Protein AF-A0A377BMS3-F1 (afdb_monomer_lite)

Radius of gyration: 28.58 Å; chains: 1; bounding box: 69×59×86 Å

InterPro domains:
  IPR006665 OmpA-like domain [PF00691] (1-98)
  IPR006665 OmpA-like domain [PS51123] (1-109)
  IPR006665 OmpA-like domain [cd07185] (2-105)
  IPR008207 Signal transduction histidine kinase, phosphotransfer (Hpt) domain [PF01627] (160-252)
  IPR008207 Signal transduction histidine kinase, phosphotransfer (Hpt) domain [PS50894] (153-257)
  IPR008207 Signal transduction histidine kinase, phosphotransfer (Hpt) domain [SM00073] (157-254)
  IPR008207 Signal transduction histidine kinase, phosphotransfer (Hpt) domain [cd00088] (157-255)
  IPR035891 CheY-binding domain of CheA [G3DSA:3.30.70.400] (298-357)
  IPR035891 CheY-binding domain of CheA [SSF55052] (312-353)
  IPR036641 HPT domain superfamily [G3DSA:1.20.120.160] (153-297)
  IPR036641 HPT domain superfamily [SSF47226] (157-278)
  IPR036737 OmpA-like domain superfamily [G3DSA:3.30.1330.60] (1-137)
  IPR036737 OmpA-like domain superfamily [SSF103088] (1-105)
  IPR050330 Bacterial Outer Membrane Structural/Functional [PTHR30329] (1-112)

Secondary structure (DSSP, 8-state):
-B-TTS-PBPHHHHHHHHHHHHHHHTS---EEEEEEE-SS---S--TT--HHHHHHHHHHHHHHHHHHTT--TTTEEEEEEEESS---TTS-TT-GGGS-EEEEEPPHHHHHHHHHHHHHS-----------------------PPPP--------HHHHHHHHHHHHHHHHHHHHHHHHH--TTS--HHHHHHHHHHHHHHHHHHHHHT-HHHHHHHHHHHHHHHHHHTTSS---HHHHHHHHHHHHHHHHHHHHHHTT-PPPHHHHHHHHHHHHHHHHHHTT-S--S----S---------S-----PPEEEEEESPPTTHHHHHHHHHHHHS--EEEEE-SSEEEEEEPPPP---

pLDDT: mean 77.05, std 22.0, range [28.42, 98.56]

Structure (mmCIF, N/CA/C/O backbone):
data_AF-A0A377BMS3-F1
#
_entry.id   AF-A0A377BMS3-F1
#
loop_
_atom_site.group_PDB
_atom_site.id
_atom_site.type_symbol
_atom_site.label_atom_id
_atom_site.label_alt_id
_atom_site.label_comp_id
_atom_site.label_asym_id
_atom_site.label_entity_id
_atom_site.label_seq_id
_atom_site.pdbx_PDB_ins_code
_atom_site.Cartn_x
_atom_site.Cartn_y
_atom_site.Cartn_z
_atom_site.occupancy
_atom_site.B_iso_or_equiv
_atom_site.auth_seq_id
_atom_site.auth_comp_id
_atom_site.auth_asym_id
_atom_site.auth_atom_id
_atom_site.pdbx_PDB_model_num
ATOM 1 N N . MET A 1 1 ? 0.287 -22.492 -11.363 1.00 79.56 1 MET A N 1
ATOM 2 C CA . MET A 1 1 ? 1.299 -21.832 -12.224 1.00 79.56 1 MET A CA 1
ATOM 3 C C . MET A 1 1 ? 2.488 -22.751 -12.425 1.00 79.56 1 MET A C 1
ATOM 5 O O . MET A 1 1 ? 3.049 -22.797 -13.511 1.00 79.56 1 MET A O 1
ATOM 9 N N . PHE A 1 2 ? 2.832 -23.508 -11.388 1.00 84.38 2 PHE A N 1
ATOM 10 C CA . PHE A 1 2 ? 3.812 -24.578 -11.424 1.00 84.38 2 PHE A CA 1
ATOM 11 C C . PHE A 1 2 ? 3.155 -25.866 -10.956 1.00 84.38 2 PHE A C 1
ATOM 13 O O . PHE A 1 2 ? 2.140 -25.802 -10.249 1.00 84.38 2 PHE A O 1
ATOM 20 N N . ARG A 1 3 ? 3.761 -27.001 -11.292 1.00 79.94 3 ARG A N 1
ATOM 21 C CA . ARG A 1 3 ? 3.384 -28.279 -10.688 1.00 79.94 3 ARG A CA 1
ATOM 22 C C . ARG A 1 3 ? 3.582 -28.223 -9.169 1.00 79.94 3 ARG A C 1
ATOM 24 O O . ARG A 1 3 ? 4.474 -27.533 -8.662 1.00 79.94 3 ARG A O 1
ATOM 31 N N . THR A 1 4 ? 2.742 -28.947 -8.434 1.00 75.62 4 THR A N 1
ATOM 32 C CA . THR A 1 4 ? 2.803 -29.021 -6.967 1.00 75.62 4 THR A CA 1
ATOM 33 C C . THR A 1 4 ? 4.197 -29.446 -6.508 1.00 75.62 4 THR A C 1
ATOM 35 O O . THR A 1 4 ? 4.731 -30.430 -7.010 1.00 75.62 4 THR A O 1
ATOM 38 N N . GLY A 1 5 ? 4.799 -28.686 -5.584 1.00 73.50 5 GLY A N 1
ATOM 39 C CA . GLY A 1 5 ? 6.153 -28.956 -5.085 1.00 73.50 5 GLY A CA 1
ATOM 40 C C . GLY A 1 5 ? 7.258 -28.894 -6.148 1.00 73.50 5 GLY A C 1
ATOM 41 O O . GLY A 1 5 ? 8.295 -29.509 -5.970 1.00 73.50 5 GLY A O 1
ATOM 42 N N . SER A 1 6 ? 7.054 -28.204 -7.273 1.00 80.62 6 SER A N 1
ATOM 43 C CA . SER A 1 6 ? 8.066 -28.100 -8.330 1.00 80.62 6 SER A CA 1
ATOM 44 C C . SER A 1 6 ? 8.183 -26.674 -8.875 1.00 80.62 6 SER A C 1
ATOM 46 O O . SER A 1 6 ? 7.282 -25.839 -8.703 1.00 80.62 6 SER A O 1
ATOM 48 N N . ALA A 1 7 ? 9.319 -26.396 -9.516 1.00 86.31 7 ALA A N 1
ATOM 49 C CA . ALA A 1 7 ? 9.568 -25.211 -10.335 1.00 86.31 7 ALA A CA 1
ATOM 50 C C . ALA A 1 7 ? 9.237 -25.436 -11.825 1.00 86.31 7 ALA A C 1
ATOM 52 O O . ALA A 1 7 ? 9.448 -24.546 -12.652 1.00 86.31 7 ALA A O 1
ATOM 53 N N . ASP A 1 8 ? 8.683 -26.600 -12.173 1.00 87.00 8 ASP A N 1
ATOM 54 C CA . ASP A 1 8 ? 8.177 -26.894 -13.511 1.00 87.00 8 ASP A CA 1
ATOM 55 C C . ASP A 1 8 ? 6.960 -26.024 -13.825 1.00 87.00 8 ASP A C 1
ATOM 57 O O . ASP A 1 8 ? 5.908 -26.140 -13.190 1.00 87.00 8 ASP A O 1
ATOM 61 N N . VAL A 1 9 ? 7.109 -25.162 -14.830 1.00 88.69 9 VAL A N 1
ATOM 62 C CA . VAL A 1 9 ? 6.062 -24.245 -15.289 1.00 88.69 9 VAL A CA 1
ATOM 63 C C . VAL A 1 9 ? 4.952 -25.037 -15.985 1.00 88.69 9 VAL A C 1
ATOM 65 O O . VAL A 1 9 ? 5.213 -25.821 -16.905 1.00 88.69 9 VAL A O 1
ATOM 68 N N . GLU A 1 10 ? 3.707 -24.813 -15.563 1.00 87.38 10 GLU A N 1
ATOM 69 C CA . GLU A 1 10 ? 2.530 -25.412 -16.199 1.00 87.38 10 GLU A CA 1
ATOM 70 C C . GLU A 1 10 ? 2.322 -24.854 -17.618 1.00 87.38 10 GLU A C 1
ATOM 72 O O . GLU A 1 10 ? 2.649 -23.688 -17.858 1.00 87.38 10 GLU A O 1
ATOM 77 N N . PRO A 1 11 ? 1.745 -25.628 -18.562 1.00 88.81 11 PRO A N 1
ATOM 78 C CA . PRO A 1 11 ? 1.585 -25.203 -19.955 1.00 88.81 11 PRO A CA 1
ATOM 79 C C . PRO A 1 11 ? 0.939 -23.822 -20.112 1.00 88.81 11 PRO A C 1
ATOM 81 O O . PRO A 1 11 ? 1.499 -22.958 -20.773 1.00 88.81 11 PRO A O 1
ATOM 84 N N . TYR A 1 12 ? -0.161 -23.568 -19.401 1.00 89.12 12 TYR A N 1
ATOM 85 C CA . TYR A 1 12 ? -0.859 -22.285 -19.476 1.00 89.12 12 TYR A CA 1
ATOM 86 C C . TYR A 1 12 ? 0.003 -21.102 -18.997 1.00 89.12 12 TYR A C 1
ATOM 88 O O . TYR A 1 12 ? -0.064 -20.011 -19.551 1.00 89.12 12 TYR A O 1
ATOM 96 N N . MET A 1 13 ? 0.839 -21.305 -17.972 1.00 89.00 13 MET A N 1
ATOM 97 C CA . MET A 1 13 ? 1.715 -20.259 -17.439 1.00 89.00 13 MET A CA 1
ATOM 98 C C . MET A 1 13 ? 2.888 -19.997 -18.384 1.00 89.00 13 MET A C 1
ATOM 100 O O . MET A 1 13 ? 3.306 -18.853 -18.557 1.00 89.00 13 MET A O 1
ATOM 104 N N . ARG A 1 14 ? 3.398 -21.048 -19.033 1.00 91.12 14 ARG A N 1
ATOM 105 C CA . ARG A 1 14 ? 4.396 -20.923 -20.097 1.00 91.12 14 ARG A CA 1
ATOM 106 C C . ARG A 1 14 ? 3.862 -20.060 -21.236 1.00 91.12 14 ARG A C 1
ATOM 108 O O . ARG A 1 14 ? 4.580 -19.173 -21.691 1.00 91.12 14 ARG A O 1
ATOM 115 N N . ASP A 1 15 ? 2.626 -20.299 -21.662 1.00 86.50 15 ASP A N 1
ATOM 116 C CA . ASP A 1 15 ? 2.005 -19.540 -22.749 1.00 86.50 15 ASP A CA 1
ATOM 117 C C . ASP A 1 15 ? 1.871 -18.057 -22.380 1.00 86.50 15 ASP A C 1
ATOM 119 O O . ASP A 1 15 ? 2.266 -17.195 -23.165 1.00 86.50 15 ASP A O 1
ATOM 123 N N . ILE A 1 16 ? 1.435 -17.757 -21.149 1.00 88.56 16 ILE A N 1
ATOM 124 C CA . ILE A 1 16 ? 1.367 -16.385 -20.621 1.00 88.56 16 ILE A CA 1
ATOM 125 C C . ILE A 1 16 ? 2.749 -15.723 -20.638 1.00 88.56 16 ILE A C 1
ATOM 127 O O . ILE A 1 16 ? 2.916 -14.662 -21.237 1.00 88.56 16 ILE A O 1
ATOM 131 N N . LEU A 1 17 ? 3.758 -16.347 -20.019 1.00 90.88 17 LEU A N 1
ATOM 132 C CA . LEU A 1 17 ? 5.104 -15.772 -19.913 1.00 90.88 17 LEU A CA 1
ATOM 133 C C . LEU A 1 17 ? 5.738 -15.529 -21.288 1.00 90.88 17 LEU A C 1
ATOM 135 O O . LEU A 1 17 ? 6.410 -14.521 -21.497 1.00 90.88 17 LEU A O 1
ATOM 139 N N . ARG A 1 18 ? 5.506 -16.423 -22.250 1.00 94.25 18 ARG A N 1
ATOM 140 C CA . ARG A 1 18 ? 6.022 -16.242 -23.608 1.00 94.25 18 ARG A CA 1
ATOM 141 C C . ARG A 1 18 ? 5.273 -15.163 -24.381 1.00 94.25 18 ARG A C 1
ATOM 143 O O . ARG A 1 18 ? 5.902 -14.451 -25.153 1.00 94.25 18 ARG A O 1
ATOM 150 N N . ALA A 1 19 ? 3.969 -15.017 -24.159 1.00 87.38 19 ALA A N 1
ATOM 151 C CA . ALA A 1 19 ? 3.163 -13.987 -24.808 1.00 87.38 19 ALA A CA 1
ATOM 152 C C . ALA A 1 19 ? 3.495 -12.572 -24.307 1.00 87.38 19 ALA A C 1
ATOM 154 O O . ALA A 1 19 ? 3.492 -11.630 -25.099 1.00 87.38 19 ALA A O 1
ATOM 155 N N . ILE A 1 20 ? 3.826 -12.410 -23.020 1.00 89.62 20 ILE A N 1
ATOM 156 C CA . ILE A 1 20 ? 4.160 -11.091 -22.453 1.00 89.62 20 ILE A CA 1
ATOM 157 C C . ILE A 1 20 ? 5.590 -10.636 -22.775 1.00 89.62 20 ILE A C 1
ATOM 159 O O . ILE A 1 20 ? 5.866 -9.439 -22.777 1.00 89.62 20 ILE A O 1
ATOM 163 N N . ALA A 1 21 ? 6.513 -11.560 -23.055 1.00 91.00 21 ALA A N 1
ATOM 164 C CA . ALA A 1 21 ? 7.924 -11.242 -23.273 1.00 91.00 21 ALA A CA 1
ATOM 165 C C . ALA A 1 21 ? 8.179 -10.209 -24.398 1.00 91.00 21 ALA A C 1
ATOM 167 O O . ALA A 1 21 ? 8.894 -9.237 -24.139 1.00 91.00 21 ALA A O 1
ATOM 168 N N . PRO A 1 22 ? 7.570 -10.318 -25.597 1.00 89.75 22 PRO A N 1
ATOM 169 C CA . PRO A 1 22 ? 7.725 -9.305 -26.643 1.00 89.75 22 PRO A CA 1
ATOM 170 C C . PRO A 1 22 ? 7.143 -7.942 -26.257 1.00 89.75 22 PRO A C 1
ATOM 172 O O . PRO A 1 22 ? 7.705 -6.912 -26.621 1.00 89.75 22 PRO A O 1
ATOM 175 N N . VAL A 1 23 ? 6.043 -7.925 -25.494 1.00 90.88 23 VAL A N 1
ATOM 176 C CA . VAL A 1 23 ? 5.414 -6.684 -25.009 1.00 90.88 23 VAL A CA 1
ATOM 177 C C . VAL A 1 23 ? 6.361 -5.958 -24.059 1.00 90.88 23 VAL A C 1
ATOM 179 O O . VAL A 1 23 ? 6.576 -4.754 -24.189 1.00 90.88 23 VAL A O 1
ATOM 182 N N . LEU A 1 24 ? 7.006 -6.702 -23.158 1.00 87.75 24 LEU A N 1
ATOM 183 C CA . LEU A 1 24 ? 7.990 -6.147 -22.235 1.00 87.75 24 LEU A CA 1
ATOM 184 C C . LEU A 1 24 ? 9.196 -5.550 -22.965 1.00 87.75 24 LEU A C 1
ATOM 186 O O . LEU A 1 24 ? 9.723 -4.548 -22.491 1.00 87.75 24 LEU A O 1
ATOM 190 N N . ASN A 1 25 ? 9.622 -6.088 -24.110 1.00 90.94 25 ASN A N 1
ATOM 191 C CA . ASN A 1 25 ? 10.687 -5.473 -24.917 1.00 90.94 25 ASN A CA 1
ATOM 192 C C . ASN A 1 25 ? 10.273 -4.139 -25.561 1.00 90.94 25 ASN A C 1
ATOM 194 O O . ASN A 1 25 ? 11.142 -3.345 -25.912 1.00 90.94 25 ASN A O 1
ATOM 198 N N . GLY A 1 26 ? 8.970 -3.864 -25.695 1.00 87.06 26 GLY A N 1
ATOM 199 C CA . GLY A 1 26 ? 8.464 -2.606 -26.252 1.00 87.06 26 GLY A CA 1
ATOM 200 C C . GLY A 1 26 ? 8.773 -1.373 -25.396 1.00 87.06 26 GLY A C 1
ATOM 201 O O . GLY A 1 26 ? 8.740 -0.252 -25.897 1.00 87.06 26 GLY A O 1
ATOM 202 N N . ILE A 1 27 ? 9.114 -1.574 -24.122 1.00 88.75 27 ILE A N 1
ATOM 203 C CA . ILE A 1 27 ? 9.492 -0.511 -23.187 1.00 88.75 27 ILE A CA 1
ATOM 204 C C . ILE A 1 27 ? 10.977 -0.620 -22.804 1.00 88.75 27 ILE A C 1
ATOM 206 O O . ILE A 1 27 ? 11.507 -1.727 -22.706 1.00 88.75 27 ILE A O 1
ATOM 210 N N . PRO A 1 28 ? 11.687 0.489 -22.537 1.00 87.75 28 PRO A N 1
ATOM 211 C CA . PRO A 1 28 ? 13.122 0.454 -22.227 1.00 87.75 28 PRO A CA 1
ATOM 212 C C . PRO A 1 28 ? 13.434 0.007 -20.786 1.00 87.75 28 PRO A C 1
ATOM 214 O O . PRO A 1 28 ? 14.586 -0.265 -20.453 1.00 87.75 28 PRO A O 1
ATOM 217 N N . ASN A 1 29 ? 12.425 -0.050 -19.917 1.00 92.75 29 ASN A N 1
ATOM 218 C CA . ASN A 1 29 ? 12.565 -0.294 -18.482 1.00 92.75 29 ASN A CA 1
ATOM 219 C C . ASN A 1 29 ? 13.039 -1.718 -18.164 1.00 92.75 29 ASN A C 1
ATOM 221 O O . ASN A 1 29 ? 12.550 -2.683 -18.749 1.00 92.75 29 ASN A O 1
ATOM 225 N N . ARG A 1 30 ? 13.946 -1.879 -17.198 1.00 93.94 30 ARG A N 1
ATOM 226 C CA . ARG A 1 30 ? 14.312 -3.208 -16.684 1.00 93.94 30 ARG A CA 1
ATOM 227 C C . ARG A 1 30 ? 13.226 -3.771 -15.764 1.00 93.94 30 ARG A C 1
ATOM 229 O O . ARG A 1 30 ? 12.344 -3.045 -15.316 1.00 93.94 30 ARG A O 1
ATOM 236 N N . ILE A 1 31 ? 13.287 -5.069 -15.486 1.00 93.56 31 ILE A N 1
ATOM 237 C CA . ILE A 1 31 ? 12.300 -5.797 -14.688 1.00 93.56 31 ILE A CA 1
ATOM 238 C C . ILE A 1 31 ? 12.948 -6.525 -13.505 1.00 93.56 31 ILE A C 1
ATOM 240 O O . ILE A 1 31 ? 14.053 -7.056 -13.618 1.00 93.56 31 ILE A O 1
ATOM 244 N N . SER A 1 32 ? 12.243 -6.580 -12.378 1.00 93.75 32 SER A N 1
ATOM 245 C CA . SER A 1 32 ? 12.559 -7.423 -11.219 1.00 93.75 32 SER A CA 1
ATOM 246 C C . SER A 1 32 ? 11.542 -8.555 -11.151 1.00 93.75 32 SER A C 1
ATOM 248 O O . SER A 1 32 ? 10.341 -8.304 -11.220 1.00 93.75 32 SER A O 1
ATOM 250 N N . LEU A 1 33 ? 12.006 -9.795 -11.007 1.00 93.75 33 LEU A N 1
ATOM 251 C CA . LEU A 1 33 ? 11.134 -10.969 -11.007 1.00 93.75 33 LEU A CA 1
ATOM 252 C C . LEU A 1 33 ? 11.214 -11.684 -9.658 1.00 93.75 33 LEU A C 1
ATOM 254 O O . LEU A 1 33 ? 12.276 -12.167 -9.278 1.00 93.75 33 LEU A O 1
ATOM 258 N N . SER A 1 34 ? 10.094 -11.772 -8.948 1.00 90.56 34 SER A N 1
ATOM 259 C CA . SER A 1 34 ? 10.022 -12.381 -7.619 1.00 90.56 34 SER A CA 1
ATOM 260 C C . SER A 1 34 ? 9.115 -13.605 -7.617 1.00 90.56 34 SER A C 1
ATOM 262 O O . SER A 1 34 ? 8.010 -13.570 -8.157 1.00 90.56 34 SER A O 1
ATOM 264 N N . GLY A 1 35 ? 9.568 -14.693 -7.001 1.00 88.88 35 GLY A N 1
ATOM 265 C CA . GLY A 1 35 ? 8.767 -15.893 -6.784 1.00 88.88 35 GLY A CA 1
ATOM 266 C C . GLY A 1 35 ? 8.291 -15.980 -5.345 1.00 88.88 35 GLY A C 1
ATOM 267 O O . GLY A 1 35 ? 9.073 -15.753 -4.427 1.00 88.88 35 GLY A O 1
ATOM 268 N N . HIS A 1 36 ? 7.019 -16.324 -5.160 1.00 83.50 36 HIS A N 1
ATOM 269 C CA . HIS A 1 36 ? 6.405 -16.535 -3.854 1.00 83.50 36 HIS A CA 1
ATOM 270 C C . HIS A 1 36 ? 5.885 -17.972 -3.739 1.00 83.50 36 HIS A C 1
ATOM 272 O O . HIS A 1 36 ? 5.318 -18.533 -4.685 1.00 83.50 36 HIS A O 1
ATOM 278 N N . THR A 1 37 ? 6.086 -18.568 -2.571 1.00 75.19 37 THR A N 1
ATOM 279 C CA . THR A 1 37 ? 5.626 -19.918 -2.213 1.00 75.19 37 THR A CA 1
ATOM 280 C C . THR A 1 37 ? 4.749 -19.876 -0.965 1.00 75.19 37 THR A C 1
ATOM 282 O O . THR A 1 37 ? 4.890 -18.985 -0.130 1.00 75.19 37 THR A O 1
ATOM 285 N N . ASP A 1 38 ? 3.878 -20.873 -0.837 1.00 65.50 38 ASP A N 1
ATOM 286 C CA . ASP A 1 38 ? 3.008 -21.117 0.312 1.00 65.50 38 ASP A CA 1
ATOM 287 C C . ASP A 1 38 ? 3.774 -21.542 1.582 1.00 65.50 38 ASP A C 1
ATOM 289 O O . ASP A 1 38 ? 4.982 -21.786 1.563 1.00 65.50 38 ASP A O 1
ATOM 293 N N . ASP A 1 39 ? 3.051 -21.577 2.707 1.00 56.03 39 ASP A N 1
ATOM 294 C CA . ASP A 1 39 ? 3.581 -21.797 4.064 1.00 56.03 39 ASP A CA 1
ATOM 295 C C . ASP A 1 39 ? 3.645 -23.289 4.460 1.00 56.03 39 ASP A C 1
ATOM 297 O O . ASP A 1 39 ? 4.142 -23.645 5.528 1.00 56.03 39 ASP A O 1
ATOM 301 N N . PHE A 1 40 ? 3.149 -24.197 3.609 1.00 56.06 40 PHE A N 1
ATOM 302 C CA . PHE A 1 40 ? 3.225 -25.631 3.886 1.00 56.06 40 PHE A CA 1
ATOM 303 C C . PHE A 1 40 ? 4.654 -26.140 3.716 1.00 56.06 40 PHE A C 1
ATOM 305 O O . PHE A 1 40 ? 5.262 -25.875 2.676 1.00 56.06 40 PHE A O 1
ATOM 312 N N . PRO A 1 41 ? 5.192 -26.910 4.681 1.00 56.16 41 PRO A N 1
ATOM 313 C CA . PRO A 1 41 ? 6.507 -27.510 4.545 1.00 56.16 41 PRO A CA 1
ATOM 314 C C . PRO A 1 41 ? 6.585 -28.303 3.245 1.00 56.16 41 PRO A C 1
ATOM 316 O O . PRO A 1 41 ? 5.727 -29.145 2.971 1.00 56.16 41 PRO A O 1
ATOM 319 N N . TYR A 1 42 ? 7.622 -28.032 2.457 1.00 55.91 42 TYR A N 1
ATOM 320 C CA . TYR A 1 42 ? 7.948 -28.809 1.272 1.00 55.91 42 TYR A CA 1
ATOM 321 C C . TYR A 1 42 ? 7.964 -30.305 1.631 1.00 55.91 42 TYR A C 1
ATOM 323 O O . TYR A 1 42 ? 8.783 -30.761 2.428 1.00 55.91 42 TYR A O 1
ATOM 331 N N . ALA A 1 43 ? 6.990 -31.055 1.109 1.00 54.62 43 ALA A N 1
ATOM 332 C CA . ALA A 1 43 ? 6.671 -32.399 1.594 1.00 54.62 43 ALA A CA 1
ATOM 333 C C . ALA A 1 43 ? 7.586 -33.501 1.028 1.00 54.62 43 ALA A C 1
ATOM 335 O O . ALA A 1 43 ? 7.525 -34.644 1.483 1.00 54.62 43 ALA A O 1
ATOM 336 N N . SER A 1 44 ? 8.438 -33.197 0.043 1.00 55.50 44 SER A N 1
ATOM 337 C CA . SER A 1 44 ? 9.403 -34.166 -0.485 1.00 55.50 44 SER A CA 1
ATOM 338 C C . SER A 1 44 ? 10.726 -34.054 0.262 1.00 55.50 44 SER A C 1
ATOM 340 O O . SER A 1 44 ? 11.395 -33.028 0.204 1.00 55.50 44 SER A O 1
ATOM 342 N N . GLY A 1 45 ? 11.080 -35.128 0.971 1.00 52.34 45 GLY A N 1
ATOM 343 C CA . GLY A 1 45 ? 12.187 -35.226 1.924 1.00 52.34 45 GLY A CA 1
ATOM 344 C C . GLY A 1 45 ? 13.608 -35.138 1.356 1.00 52.34 45 GLY A C 1
ATOM 345 O O . GLY A 1 45 ? 14.450 -35.966 1.708 1.00 52.34 45 GLY A O 1
ATOM 346 N N . GLU A 1 46 ? 13.908 -34.133 0.533 1.00 59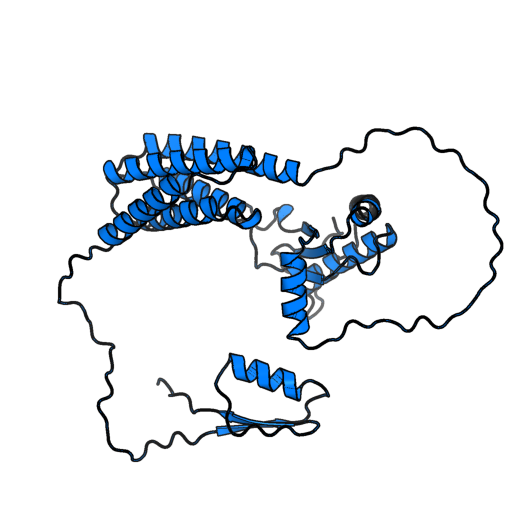.47 46 GLU A N 1
ATOM 347 C CA . GLU A 1 46 ? 15.286 -33.716 0.271 1.00 59.47 46 GLU A CA 1
ATOM 348 C C . GLU A 1 46 ? 15.810 -32.885 1.447 1.00 59.47 46 GLU A C 1
ATOM 350 O O . GLU A 1 46 ? 15.252 -31.855 1.824 1.00 59.47 46 GLU A O 1
ATOM 355 N N . LYS A 1 47 ? 16.907 -33.340 2.063 1.00 60.78 47 LYS A N 1
ATOM 356 C CA . LYS A 1 47 ? 17.562 -32.606 3.151 1.00 60.78 47 LYS A CA 1
ATOM 357 C C . LYS A 1 47 ? 18.067 -31.254 2.640 1.00 60.78 47 LYS A C 1
ATOM 359 O O . LYS A 1 47 ? 19.043 -31.213 1.900 1.00 60.78 47 LYS A O 1
ATOM 364 N N . GLY A 1 48 ? 17.456 -30.173 3.119 1.00 70.00 48 GLY A N 1
ATOM 365 C CA . GLY A 1 48 ? 17.911 -28.799 2.895 1.00 70.00 48 GLY A CA 1
ATOM 366 C C . GLY A 1 48 ? 17.188 -28.045 1.780 1.00 70.00 48 GLY A C 1
ATOM 367 O O . GLY A 1 48 ? 17.463 -26.864 1.624 1.00 70.00 48 GLY A O 1
ATOM 368 N N . TYR A 1 49 ? 16.266 -28.681 1.050 1.00 78.50 49 TYR A N 1
ATOM 369 C CA . TYR A 1 49 ? 15.413 -27.984 0.087 1.00 78.50 49 TYR A CA 1
ATOM 370 C C . TYR A 1 49 ? 14.108 -27.560 0.764 1.00 78.50 49 TYR A C 1
ATOM 372 O O . TYR A 1 49 ? 13.394 -28.382 1.344 1.00 78.50 49 TYR A O 1
ATOM 380 N N . SER A 1 50 ? 13.811 -26.269 0.718 1.00 80.44 50 SER A N 1
ATOM 381 C CA . SER A 1 50 ? 12.661 -25.659 1.368 1.00 80.44 50 SER A CA 1
ATOM 382 C C . SER A 1 50 ? 11.911 -24.739 0.407 1.00 80.44 50 SER A C 1
ATOM 384 O O . SER A 1 50 ? 12.243 -24.590 -0.771 1.00 80.44 50 SER A O 1
ATOM 386 N N . ASN A 1 51 ? 10.879 -24.079 0.926 1.00 80.06 51 ASN A N 1
ATOM 387 C CA . ASN A 1 51 ? 10.123 -23.097 0.163 1.00 80.06 51 ASN A CA 1
ATOM 388 C C . ASN A 1 51 ? 10.986 -21.888 -0.254 1.00 80.06 51 ASN A C 1
ATOM 390 O O . ASN A 1 51 ? 10.669 -21.241 -1.250 1.00 80.06 51 ASN A O 1
ATOM 394 N N . TRP A 1 52 ? 12.109 -21.622 0.426 1.00 83.25 52 TRP A N 1
ATOM 395 C CA . TRP A 1 52 ? 13.079 -20.609 -0.002 1.00 83.25 52 TRP A CA 1
ATOM 396 C C . TRP A 1 52 ? 13.698 -20.958 -1.355 1.00 83.25 52 TRP A C 1
ATOM 398 O O . TRP A 1 52 ? 13.576 -20.174 -2.299 1.00 83.25 52 TRP A O 1
ATOM 408 N N . GLU A 1 53 ? 14.272 -22.153 -1.482 1.00 86.75 53 GLU A N 1
ATOM 409 C CA . GLU A 1 53 ? 14.868 -22.639 -2.730 1.00 86.75 53 GLU A CA 1
ATOM 410 C C . GLU A 1 53 ? 13.807 -22.724 -3.833 1.00 86.75 53 GLU A C 1
ATOM 412 O O . GLU A 1 53 ? 14.000 -22.198 -4.932 1.00 86.75 53 GLU A O 1
ATOM 417 N N . LEU A 1 54 ? 12.630 -23.270 -3.504 1.00 85.12 54 LEU A N 1
ATOM 418 C CA . LEU A 1 54 ? 11.519 -23.398 -4.446 1.00 85.12 54 LEU A CA 1
ATOM 419 C C . LEU A 1 54 ? 11.045 -22.044 -4.993 1.00 85.12 54 LEU A C 1
ATOM 421 O O . LEU A 1 54 ? 10.709 -21.932 -6.175 1.00 85.12 54 LEU A O 1
ATOM 425 N N . SER A 1 55 ? 11.002 -21.008 -4.154 1.00 87.56 55 SER A N 1
ATOM 426 C CA . SER A 1 55 ? 10.569 -19.668 -4.560 1.00 87.56 55 SER A CA 1
ATOM 427 C C . SER A 1 55 ? 11.546 -19.030 -5.555 1.00 87.56 55 SER A C 1
ATOM 429 O O . SER A 1 55 ? 11.121 -18.518 -6.597 1.00 87.56 55 SER A O 1
ATOM 431 N N . ALA A 1 56 ? 12.853 -19.143 -5.299 1.00 90.31 56 ALA A N 1
ATOM 432 C CA . ALA A 1 56 ? 13.901 -18.658 -6.191 1.00 90.31 56 ALA A CA 1
ATOM 433 C C . ALA A 1 56 ? 13.949 -19.457 -7.505 1.00 90.31 56 ALA A C 1
ATOM 435 O O . ALA A 1 56 ? 14.106 -18.877 -8.587 1.00 90.31 56 ALA A O 1
ATOM 436 N N . ASP A 1 57 ? 13.753 -20.776 -7.440 1.00 90.94 57 ASP A N 1
ATOM 437 C CA . ASP A 1 57 ? 13.727 -21.647 -8.615 1.00 90.94 57 ASP A CA 1
ATOM 438 C C . ASP A 1 57 ? 12.526 -21.357 -9.517 1.00 90.94 57 ASP A C 1
ATOM 440 O O . ASP A 1 57 ? 12.680 -21.278 -10.738 1.00 90.94 57 ASP A O 1
ATOM 444 N N . ARG A 1 58 ? 11.343 -21.119 -8.941 1.00 90.56 58 ARG A N 1
ATOM 445 C CA . ARG A 1 58 ? 10.136 -20.708 -9.682 1.00 90.56 58 ARG A CA 1
ATOM 446 C C . ARG A 1 58 ? 10.305 -19.350 -10.359 1.00 90.56 58 ARG A C 1
ATOM 448 O O . ARG A 1 58 ? 9.907 -19.178 -11.519 1.00 90.56 58 ARG A O 1
ATOM 455 N N . ALA A 1 59 ? 10.939 -18.399 -9.676 1.00 93.25 59 ALA A N 1
ATOM 456 C CA . ALA A 1 59 ? 11.269 -17.100 -10.253 1.00 93.25 59 ALA A CA 1
ATOM 457 C C . ALA A 1 59 ? 12.237 -17.256 -11.444 1.00 93.25 59 ALA A C 1
ATOM 459 O O . ALA A 1 59 ? 11.999 -16.737 -12.538 1.00 93.25 59 ALA A O 1
ATOM 460 N N . ASN A 1 60 ? 13.282 -18.073 -11.288 1.00 94.88 60 ASN A N 1
ATOM 461 C CA . ASN A 1 60 ? 14.228 -18.365 -12.365 1.00 94.88 60 ASN A CA 1
ATOM 462 C C . ASN A 1 60 ? 13.619 -19.172 -13.519 1.00 94.88 60 ASN A C 1
ATOM 464 O O . ASN A 1 60 ? 13.968 -18.938 -14.678 1.00 94.88 60 ASN A O 1
ATOM 468 N N . ALA A 1 61 ? 12.711 -20.105 -13.241 1.00 94.06 61 ALA A N 1
ATOM 469 C CA . ALA A 1 61 ? 11.974 -20.834 -14.267 1.00 94.06 61 ALA A CA 1
ATOM 470 C C . ALA A 1 61 ? 11.116 -19.881 -15.106 1.00 94.06 61 ALA A C 1
ATOM 472 O O . ALA A 1 61 ? 11.151 -19.944 -16.335 1.00 94.06 61 ALA A O 1
ATOM 473 N N . SER A 1 62 ? 10.460 -18.920 -14.453 1.00 94.88 62 SER A N 1
ATOM 474 C CA . SER A 1 62 ? 9.692 -17.878 -15.138 1.00 94.88 62 SER A CA 1
ATOM 475 C C . SER A 1 62 ? 10.579 -16.984 -16.005 1.00 94.88 62 SER A C 1
ATOM 477 O O . SER A 1 62 ? 10.255 -16.721 -17.162 1.00 94.88 62 SER A O 1
ATOM 479 N N . ARG A 1 63 ? 11.752 -16.585 -15.488 1.00 95.81 63 ARG A N 1
ATOM 480 C CA . ARG A 1 63 ? 12.773 -15.843 -16.248 1.00 95.81 63 ARG A CA 1
ATOM 481 C C . ARG A 1 63 ? 13.184 -16.579 -17.525 1.00 95.81 63 ARG A C 1
ATOM 483 O O . ARG A 1 63 ? 13.325 -15.956 -18.575 1.00 95.81 63 ARG A O 1
ATOM 490 N N . ARG A 1 64 ? 13.394 -17.898 -17.446 1.00 95.69 64 ARG A N 1
ATOM 491 C CA . ARG A 1 64 ? 13.754 -18.716 -18.615 1.00 95.69 64 ARG A CA 1
ATOM 492 C C . ARG A 1 64 ? 12.637 -18.743 -19.649 1.00 95.69 64 ARG A C 1
ATOM 494 O O . ARG A 1 64 ? 12.930 -18.560 -20.824 1.00 95.69 64 ARG A O 1
ATOM 501 N N . GLU A 1 65 ? 11.386 -18.911 -19.232 1.00 96.50 65 GLU A N 1
ATOM 502 C CA . GLU A 1 65 ? 10.257 -18.902 -20.171 1.00 96.50 65 GLU A CA 1
ATOM 503 C C . GLU A 1 65 ? 10.064 -17.534 -20.838 1.00 96.50 65 GLU A C 1
ATOM 505 O O . GLU A 1 65 ? 9.812 -17.487 -22.039 1.00 96.50 65 GLU A O 1
ATOM 510 N N . LEU A 1 66 ? 10.287 -16.429 -20.116 1.00 94.00 66 LEU A N 1
ATOM 511 C CA . LEU A 1 66 ? 10.304 -15.082 -20.700 1.00 94.00 66 LEU A CA 1
ATOM 512 C C . LEU A 1 66 ? 11.389 -14.931 -21.775 1.00 94.00 66 LEU A C 1
ATOM 514 O O . LEU A 1 66 ? 11.114 -14.441 -22.865 1.00 94.00 66 LEU A O 1
ATOM 518 N N . MET A 1 67 ? 12.617 -15.386 -21.504 1.00 94.81 67 MET A N 1
ATOM 519 C CA . MET A 1 67 ? 13.695 -15.352 -22.504 1.00 94.81 67 MET A CA 1
ATOM 520 C C . MET A 1 67 ? 13.377 -16.226 -23.722 1.00 94.81 67 MET A C 1
ATOM 522 O O . MET A 1 67 ? 13.651 -15.826 -24.849 1.00 94.81 67 MET A O 1
ATOM 526 N N . VAL A 1 68 ? 12.766 -17.400 -23.523 1.00 95.56 68 VAL A N 1
ATOM 527 C CA . VAL A 1 68 ? 12.296 -18.241 -24.639 1.00 95.56 68 VAL A CA 1
ATOM 528 C C . VAL A 1 68 ? 11.182 -17.543 -25.426 1.00 95.56 68 VAL A C 1
ATOM 530 O O . VAL A 1 68 ? 11.117 -17.686 -26.644 1.00 95.56 68 VAL A O 1
ATOM 533 N N . GLY A 1 69 ? 10.344 -16.751 -24.753 1.00 91.44 69 GLY A N 1
ATOM 534 C CA . GLY A 1 69 ? 9.365 -15.852 -25.368 1.00 91.44 69 GLY A CA 1
ATOM 535 C C . GLY A 1 69 ? 9.967 -14.651 -26.101 1.00 91.44 69 GLY A C 1
ATOM 536 O O . GLY A 1 69 ? 9.227 -13.879 -26.702 1.00 91.44 69 GLY A O 1
ATOM 537 N N . GLY A 1 70 ? 11.291 -14.491 -26.072 1.00 93.00 70 GLY A N 1
ATOM 538 C CA . GLY A 1 70 ? 12.010 -13.432 -26.772 1.00 93.00 70 GLY A CA 1
ATOM 539 C C . GLY A 1 70 ? 12.370 -12.223 -25.913 1.00 93.00 70 GLY A C 1
ATOM 540 O O . GLY A 1 70 ? 12.811 -11.230 -26.477 1.00 93.00 70 GLY A O 1
ATOM 541 N N . LEU A 1 71 ? 12.209 -12.274 -24.584 1.00 95.50 71 LEU A N 1
ATOM 542 C CA . LEU A 1 71 ? 12.621 -11.177 -23.701 1.00 95.50 71 LEU A CA 1
ATOM 543 C C . LEU A 1 71 ? 14.137 -10.946 -23.808 1.00 95.50 71 LEU A C 1
ATOM 545 O O . LEU A 1 71 ? 14.920 -11.893 -23.672 1.00 95.50 71 LEU A O 1
ATOM 549 N N . ASP A 1 72 ? 14.551 -9.693 -23.991 1.00 92.81 72 ASP A N 1
ATOM 550 C CA . ASP A 1 72 ? 15.967 -9.356 -24.133 1.00 92.81 72 ASP A CA 1
ATOM 551 C C . ASP A 1 72 ? 16.756 -9.712 -22.863 1.00 92.81 72 ASP A C 1
ATOM 553 O O . ASP A 1 72 ? 16.333 -9.452 -21.732 1.00 92.81 72 ASP A O 1
ATOM 557 N N . SER A 1 73 ? 17.958 -10.269 -23.032 1.00 85.31 73 SER A N 1
ATOM 558 C CA . SER A 1 73 ? 18.752 -10.820 -21.923 1.00 85.31 73 SER A CA 1
ATOM 559 C C . SER A 1 73 ? 19.137 -9.794 -20.850 1.00 85.31 73 SER A C 1
ATOM 561 O O . SER A 1 73 ? 19.380 -10.174 -19.710 1.00 85.31 73 SER A O 1
ATOM 563 N N . GLY A 1 74 ? 19.190 -8.504 -21.200 1.00 87.50 74 GLY A N 1
ATOM 564 C CA . GLY A 1 74 ? 19.504 -7.404 -20.280 1.00 87.50 74 GLY A CA 1
ATOM 565 C C . GLY A 1 74 ? 18.294 -6.798 -19.562 1.00 87.50 74 GLY A C 1
ATOM 566 O O . GLY A 1 74 ? 18.468 -5.887 -18.753 1.00 87.50 74 GLY A O 1
ATOM 567 N N . LYS A 1 75 ? 17.071 -7.260 -19.858 1.00 92.38 75 LYS A N 1
ATOM 568 C CA . LYS A 1 75 ? 15.844 -6.690 -19.284 1.00 92.38 75 LYS A CA 1
ATOM 569 C C . LYS A 1 75 ? 15.643 -7.087 -17.837 1.00 92.38 75 LYS A C 1
ATOM 571 O O . LYS A 1 75 ? 15.166 -6.273 -17.061 1.00 92.38 75 LYS A O 1
ATOM 576 N N . VAL A 1 76 ? 15.990 -8.313 -17.464 1.00 95.00 76 VAL A N 1
ATOM 577 C CA . VAL A 1 76 ? 15.833 -8.787 -16.085 1.00 95.00 76 VAL A CA 1
ATOM 578 C C . VAL A 1 76 ? 17.005 -8.269 -15.262 1.00 95.00 76 VAL A C 1
ATOM 580 O O . VAL A 1 76 ? 18.132 -8.713 -15.454 1.00 95.00 76 VAL A O 1
ATOM 583 N N . LEU A 1 77 ? 16.731 -7.334 -14.354 1.00 92.56 77 LEU A N 1
ATOM 584 C CA . LEU A 1 77 ? 17.734 -6.749 -13.470 1.00 92.56 77 LEU A CA 1
ATOM 585 C C . LEU A 1 77 ? 18.044 -7.659 -12.279 1.00 92.56 77 LEU A C 1
ATOM 587 O O . LEU A 1 77 ? 19.208 -7.831 -11.936 1.00 92.56 77 LEU A O 1
ATOM 591 N N . ARG A 1 78 ? 17.017 -8.255 -11.660 1.00 91.75 78 ARG A N 1
ATOM 592 C CA . ARG A 1 78 ? 17.189 -9.195 -10.542 1.00 91.75 78 ARG A CA 1
ATOM 593 C C . ARG A 1 78 ? 16.100 -10.257 -10.491 1.00 91.75 78 ARG A C 1
ATOM 595 O O . ARG A 1 78 ? 14.998 -10.065 -11.013 1.00 91.75 78 ARG A O 1
ATOM 602 N N . VAL A 1 79 ? 16.418 -11.348 -9.800 1.00 93.19 79 VAL A N 1
ATOM 603 C CA . VAL A 1 79 ? 15.488 -12.422 -9.443 1.00 93.19 79 VAL A CA 1
ATOM 604 C C . VAL A 1 79 ? 15.478 -12.580 -7.925 1.00 93.19 79 VAL A C 1
ATOM 606 O O . VAL A 1 79 ? 16.548 -12.628 -7.326 1.00 93.19 79 VAL A O 1
ATOM 609 N N . VAL A 1 80 ? 14.298 -12.664 -7.311 1.00 89.88 80 VAL A N 1
ATOM 610 C CA . VAL A 1 80 ? 14.136 -12.746 -5.849 1.00 89.88 80 VAL A CA 1
ATOM 611 C C . VAL A 1 80 ? 13.283 -13.960 -5.474 1.00 89.88 80 VAL A C 1
ATOM 613 O O . VAL A 1 80 ? 12.232 -14.193 -6.068 1.00 89.88 80 VAL A O 1
ATOM 616 N N . GLY A 1 81 ? 13.724 -14.738 -4.485 1.00 87.38 81 GLY A N 1
ATOM 617 C CA . GLY A 1 81 ? 12.918 -15.783 -3.849 1.00 87.38 81 GLY A CA 1
ATOM 618 C C . GLY A 1 81 ? 12.354 -15.289 -2.519 1.00 87.38 81 GLY A C 1
ATOM 619 O O . GLY A 1 81 ? 13.107 -14.787 -1.690 1.00 87.38 81 GLY A O 1
ATOM 620 N N . MET A 1 82 ? 11.040 -15.410 -2.329 1.00 80.94 82 MET A N 1
ATOM 621 C CA . MET A 1 82 ? 10.336 -14.997 -1.116 1.00 80.94 82 MET A CA 1
ATOM 622 C C . MET A 1 82 ? 9.579 -16.191 -0.518 1.00 80.94 82 MET A C 1
ATOM 624 O O . MET A 1 82 ? 8.581 -16.641 -1.089 1.00 80.94 82 MET A O 1
ATOM 628 N N . ALA A 1 83 ? 10.002 -16.667 0.656 1.00 66.38 83 ALA A N 1
ATOM 629 C CA . ALA A 1 83 ? 9.281 -17.684 1.428 1.00 66.38 83 ALA A CA 1
ATOM 630 C C . ALA A 1 83 ? 8.717 -17.110 2.739 1.00 66.38 83 ALA A C 1
ATOM 632 O O . ALA A 1 83 ? 9.388 -16.335 3.416 1.00 66.38 83 ALA A O 1
ATOM 633 N N . ALA A 1 84 ? 7.469 -17.480 3.067 1.00 56.00 84 ALA A N 1
ATOM 634 C CA . ALA A 1 84 ? 6.756 -17.302 4.348 1.00 56.00 84 ALA A CA 1
ATOM 635 C C . ALA A 1 84 ? 6.857 -15.940 5.088 1.00 56.00 84 ALA A C 1
ATOM 637 O O . ALA A 1 84 ? 6.519 -15.856 6.265 1.00 56.00 84 ALA A O 1
ATOM 638 N N . THR A 1 85 ? 7.289 -14.859 4.432 1.00 43.78 85 THR A N 1
ATOM 639 C CA . THR A 1 85 ? 7.571 -13.558 5.080 1.00 43.78 85 THR A CA 1
ATOM 640 C C . THR A 1 85 ? 6.661 -12.416 4.629 1.00 43.78 85 THR A C 1
ATOM 642 O O . THR A 1 85 ? 6.684 -11.352 5.234 1.00 43.78 85 THR A O 1
ATOM 645 N N . MET A 1 86 ? 5.802 -12.631 3.628 1.00 44.47 86 MET A N 1
ATOM 646 C CA . MET A 1 86 ? 4.776 -11.663 3.215 1.00 44.47 86 MET A CA 1
ATOM 647 C C . MET A 1 86 ? 3.432 -12.368 3.027 1.00 44.47 86 MET A C 1
ATOM 649 O O . MET A 1 86 ? 3.075 -12.775 1.917 1.00 44.47 86 MET A O 1
ATOM 653 N N . ARG A 1 87 ? 2.711 -12.544 4.138 1.00 45.75 87 ARG A N 1
ATOM 654 C CA . ARG A 1 87 ? 1.309 -12.978 4.144 1.00 45.75 87 ARG A CA 1
ATOM 655 C C . ARG A 1 87 ? 0.440 -11.787 3.737 1.00 45.75 87 ARG A C 1
ATOM 657 O O . ARG A 1 87 ? 0.646 -10.698 4.261 1.00 45.75 87 ARG A O 1
ATOM 664 N N . LEU A 1 88 ? -0.517 -11.980 2.830 1.00 48.56 88 LEU A N 1
ATOM 665 C CA . LEU A 1 88 ? -1.625 -11.027 2.733 1.00 48.56 88 LEU A CA 1
ATOM 666 C C . LEU A 1 88 ? -2.542 -11.267 3.936 1.00 48.56 88 LEU A C 1
ATOM 668 O O . LEU A 1 88 ? -2.915 -12.408 4.205 1.00 48.56 88 LEU A O 1
ATOM 672 N N . SER A 1 89 ? -2.860 -10.199 4.662 1.00 46.72 89 SER A N 1
ATOM 673 C CA . SER A 1 89 ? -3.456 -10.201 6.006 1.00 46.72 89 SER A CA 1
ATOM 674 C C . SER A 1 89 ? -4.822 -10.893 6.113 1.00 46.72 89 SER A C 1
ATOM 676 O O . SER A 1 89 ? -5.211 -11.286 7.207 1.00 46.72 89 SER A O 1
ATOM 678 N N . ASP A 1 90 ? -5.515 -11.093 4.987 1.00 45.19 90 ASP A N 1
ATOM 679 C CA . ASP A 1 90 ? -6.936 -11.464 4.946 1.00 45.19 90 ASP A CA 1
ATOM 680 C C . ASP A 1 90 ? -7.226 -12.840 4.324 1.00 45.19 90 ASP A C 1
ATOM 682 O O . ASP A 1 90 ? -8.369 -13.141 3.976 1.00 45.19 90 ASP A O 1
ATOM 686 N N . ARG A 1 91 ? -6.210 -13.690 4.126 1.00 51.88 91 ARG A N 1
ATOM 687 C CA . ARG A 1 91 ? -6.376 -14.967 3.411 1.00 51.88 91 ARG A CA 1
ATOM 688 C C . ARG A 1 91 ? -5.714 -16.142 4.117 1.00 51.88 91 ARG A C 1
ATOM 690 O O . ARG A 1 91 ? -4.675 -16.004 4.761 1.00 51.88 91 ARG A O 1
ATOM 697 N N . GLY A 1 92 ? -6.342 -17.314 4.004 1.00 50.50 92 GLY A N 1
ATOM 698 C CA . GLY A 1 92 ? -5.877 -18.539 4.654 1.00 50.50 92 GLY A CA 1
ATOM 699 C C . GLY A 1 92 ? -4.475 -18.961 4.179 1.00 50.50 92 GLY A C 1
ATOM 700 O O . GLY A 1 92 ? -4.052 -18.592 3.083 1.00 50.50 92 GLY A O 1
ATOM 701 N N . PRO A 1 93 ? -3.737 -19.769 4.960 1.00 49.22 93 PRO A N 1
ATOM 702 C CA . PRO A 1 93 ? -2.381 -20.205 4.600 1.00 49.22 93 PRO A CA 1
ATOM 703 C C . PRO A 1 93 ? -2.304 -20.956 3.253 1.00 49.22 93 PRO A C 1
ATOM 705 O O . PRO A 1 93 ? -1.264 -20.929 2.598 1.00 49.22 93 PRO A O 1
ATOM 708 N N . ASP A 1 94 ? -3.413 -21.558 2.813 1.00 51.12 94 ASP A N 1
ATOM 709 C CA . ASP A 1 94 ? -3.552 -22.344 1.575 1.00 51.12 94 ASP A CA 1
ATOM 710 C C . ASP A 1 94 ? -3.943 -21.535 0.327 1.00 51.12 94 ASP A C 1
ATOM 712 O O . ASP A 1 94 ? -4.075 -22.093 -0.771 1.00 51.12 94 ASP A O 1
ATOM 716 N N . ASP A 1 95 ? -4.173 -20.227 0.470 1.00 57.91 95 ASP A N 1
ATOM 717 C CA . ASP A 1 95 ? -4.762 -19.455 -0.616 1.00 57.91 95 ASP A CA 1
ATOM 718 C C . ASP A 1 95 ? -3.824 -19.375 -1.826 1.00 57.91 95 ASP A C 1
ATOM 720 O O . ASP A 1 95 ? -2.620 -19.124 -1.705 1.00 57.91 95 ASP A O 1
ATOM 724 N N . ALA A 1 96 ? -4.371 -19.563 -3.030 1.00 57.34 96 ALA A N 1
ATOM 725 C CA . ALA A 1 96 ? -3.578 -19.631 -4.263 1.00 57.34 96 ALA A CA 1
ATOM 726 C C . ALA A 1 96 ? -2.742 -18.358 -4.510 1.00 57.34 96 ALA A C 1
ATOM 728 O O . ALA A 1 96 ? -1.701 -18.420 -5.165 1.00 57.34 96 ALA A O 1
ATOM 729 N N . VAL A 1 97 ? -3.157 -17.233 -3.920 1.00 54.47 97 VAL A N 1
ATOM 730 C CA . VAL A 1 97 ? -2.469 -15.930 -3.925 1.00 54.47 97 VAL A CA 1
ATOM 731 C C . VAL A 1 97 ? -1.081 -15.986 -3.263 1.00 54.47 97 VAL A C 1
ATOM 733 O O . VAL A 1 97 ? -0.171 -15.238 -3.640 1.00 54.47 97 VAL A O 1
ATOM 736 N N . ASN A 1 98 ? -0.869 -16.914 -2.327 1.00 61.59 98 ASN A N 1
ATOM 737 C CA . ASN A 1 98 ? 0.424 -17.123 -1.670 1.00 61.59 98 ASN A CA 1
ATOM 738 C C . ASN A 1 98 ? 1.443 -17.824 -2.596 1.00 61.59 98 ASN A C 1
ATOM 740 O O . ASN A 1 98 ? 2.641 -17.808 -2.321 1.00 61.59 98 ASN A O 1
ATOM 744 N N . ARG A 1 99 ? 0.997 -18.365 -3.743 1.00 74.06 99 ARG A N 1
ATOM 745 C CA . ARG A 1 99 ? 1.828 -18.995 -4.786 1.00 74.06 99 ARG A CA 1
ATOM 746 C C . ARG A 1 99 ? 1.815 -18.175 -6.078 1.00 74.06 99 ARG A C 1
ATOM 748 O O . ARG A 1 99 ? 1.213 -18.577 -7.076 1.00 74.06 99 ARG A O 1
ATOM 755 N N . ARG A 1 100 ? 2.485 -17.023 -6.064 1.00 81.38 100 ARG A N 1
ATOM 756 C CA . ARG A 1 100 ? 2.498 -16.064 -7.184 1.00 81.38 100 ARG A CA 1
ATOM 757 C C . ARG A 1 100 ? 3.897 -15.807 -7.739 1.00 81.38 100 ARG A C 1
ATOM 759 O O . ARG A 1 100 ? 4.897 -15.968 -7.042 1.00 81.38 100 ARG A O 1
ATOM 766 N N . ILE A 1 101 ? 3.944 -15.363 -8.991 1.00 87.19 101 ILE A N 1
ATOM 767 C CA . ILE A 1 101 ? 5.121 -14.740 -9.600 1.00 87.19 101 ILE A CA 1
ATOM 768 C C . ILE A 1 101 ? 4.816 -13.259 -9.771 1.00 87.19 101 ILE A C 1
ATOM 770 O O . ILE A 1 101 ? 3.836 -12.908 -10.423 1.00 87.19 101 ILE A O 1
ATOM 774 N N . SER A 1 102 ? 5.660 -12.412 -9.198 1.00 88.06 102 SER A N 1
ATOM 775 C CA . SER A 1 102 ? 5.573 -10.961 -9.324 1.00 88.06 102 SER A CA 1
ATOM 776 C C . SER A 1 102 ? 6.603 -10.509 -10.355 1.00 88.06 102 SER A C 1
ATOM 778 O O . SER A 1 102 ? 7.795 -10.769 -10.196 1.00 88.06 102 SER A O 1
ATOM 780 N N . LEU A 1 103 ? 6.159 -9.842 -11.417 1.00 88.56 103 LEU A N 1
ATOM 781 C CA . LEU A 1 103 ? 7.032 -9.235 -12.419 1.00 88.56 103 LEU A CA 1
ATOM 782 C C . LEU A 1 103 ? 6.855 -7.723 -12.329 1.00 88.56 103 LEU A C 1
ATOM 784 O O . LEU A 1 103 ? 5.842 -7.187 -12.761 1.00 88.56 103 LEU A O 1
ATOM 788 N N . LEU A 1 104 ? 7.838 -7.048 -11.741 1.00 90.25 104 LEU A N 1
ATOM 789 C CA . LEU A 1 104 ? 7.818 -5.605 -11.548 1.00 90.25 104 LEU A CA 1
ATOM 790 C C . LEU A 1 104 ? 8.624 -4.926 -12.653 1.00 90.25 104 LEU A C 1
ATOM 792 O O . LEU A 1 104 ? 9.830 -5.148 -12.761 1.00 90.25 104 LEU A O 1
ATOM 796 N N . VAL A 1 105 ? 7.975 -4.079 -13.447 1.00 92.50 105 VAL A N 1
ATOM 797 C CA . VAL A 1 105 ? 8.655 -3.178 -14.382 1.00 92.50 105 VAL A CA 1
ATOM 798 C C . VAL A 1 105 ? 9.161 -1.974 -13.598 1.00 92.50 105 VAL A C 1
ATOM 800 O O . VAL A 1 105 ? 8.389 -1.249 -12.981 1.00 92.50 105 VAL A O 1
ATOM 803 N N . LEU A 1 106 ? 10.474 -1.775 -13.590 1.00 88.69 106 LEU A N 1
ATOM 804 C CA . LEU A 1 106 ? 11.118 -0.782 -12.742 1.00 88.69 106 LEU A CA 1
ATOM 805 C C . LEU A 1 106 ? 11.066 0.594 -13.404 1.00 88.69 106 LEU A C 1
ATOM 807 O O . LEU A 1 106 ? 11.472 0.758 -14.558 1.00 88.69 106 LEU A O 1
ATOM 811 N N . ASN A 1 107 ? 10.616 1.608 -12.668 1.00 88.25 107 ASN A N 1
ATOM 812 C CA . ASN A 1 107 ? 10.846 2.994 -13.065 1.00 88.25 107 ASN A CA 1
ATOM 813 C C . ASN A 1 107 ? 12.340 3.349 -12.912 1.00 88.25 107 ASN A C 1
ATOM 815 O O . ASN A 1 107 ? 13.130 2.580 -12.357 1.00 88.25 107 ASN A O 1
ATOM 819 N N . LYS A 1 108 ? 12.745 4.522 -13.411 1.00 86.75 108 LYS A N 1
ATOM 820 C CA . LYS A 1 108 ? 14.158 4.927 -13.389 1.00 86.75 108 LYS A CA 1
ATOM 821 C C . LYS A 1 108 ? 14.726 5.013 -11.973 1.00 86.75 108 LYS A C 1
ATOM 823 O O . LYS A 1 108 ? 15.853 4.585 -11.765 1.00 86.75 108 LYS A O 1
ATOM 828 N N . GLN A 1 109 ? 13.955 5.510 -11.011 1.00 85.75 109 GLN A N 1
ATOM 829 C CA . GLN A 1 109 ? 14.404 5.646 -9.628 1.00 85.75 109 GLN A CA 1
ATOM 830 C C . GLN A 1 109 ? 14.629 4.282 -8.963 1.00 85.75 109 GLN A C 1
ATOM 832 O O . GLN A 1 109 ? 15.690 4.057 -8.392 1.00 85.75 109 GLN A O 1
ATOM 837 N N . ALA A 1 110 ? 13.682 3.351 -9.093 1.00 83.12 110 ALA A N 1
ATOM 838 C CA . ALA A 1 110 ? 13.787 2.000 -8.550 1.00 83.12 110 ALA A CA 1
ATOM 839 C C . ALA A 1 110 ? 14.897 1.190 -9.238 1.00 83.12 110 ALA A C 1
ATOM 841 O O . ALA A 1 110 ? 15.632 0.466 -8.572 1.00 83.12 110 ALA A O 1
ATOM 842 N N . GLU A 1 111 ? 15.059 1.337 -10.559 1.00 89.50 111 GLU A N 1
ATOM 843 C CA . GLU A 1 111 ? 16.185 0.756 -11.299 1.00 89.50 111 GLU A CA 1
ATOM 844 C C . GLU A 1 111 ? 17.523 1.258 -10.738 1.00 89.50 111 GLU A C 1
ATOM 846 O O . GLU A 1 111 ? 18.395 0.442 -10.448 1.00 89.50 111 GLU A O 1
ATOM 851 N N . GLN A 1 112 ? 17.680 2.573 -10.545 1.00 85.88 112 GLN A N 1
ATOM 852 C CA . GLN A 1 112 ? 18.913 3.151 -10.004 1.00 85.88 112 GLN A CA 1
ATOM 853 C C . GLN A 1 112 ? 19.150 2.776 -8.542 1.00 85.88 112 GLN A C 1
ATOM 855 O O . GLN A 1 112 ? 20.281 2.469 -8.198 1.00 85.88 112 GLN A O 1
ATOM 860 N N . ALA A 1 113 ? 18.115 2.739 -7.700 1.00 84.12 113 ALA A N 1
ATOM 861 C CA . ALA A 1 113 ? 18.245 2.315 -6.307 1.00 84.12 113 ALA A CA 1
ATOM 862 C C . ALA A 1 113 ? 18.761 0.871 -6.211 1.00 84.12 113 ALA A C 1
ATOM 864 O O . ALA A 1 113 ? 19.714 0.607 -5.489 1.00 84.12 113 ALA A O 1
ATOM 865 N N . ILE A 1 114 ? 18.200 -0.041 -7.016 1.00 86.69 114 ILE A N 1
ATOM 866 C CA . ILE A 1 114 ? 18.656 -1.437 -7.079 1.00 86.69 114 ILE A CA 1
ATOM 867 C C . ILE A 1 114 ? 20.073 -1.518 -7.652 1.00 86.69 114 ILE A C 1
ATOM 869 O O . ILE A 1 114 ? 20.883 -2.313 -7.187 1.00 86.69 114 ILE A O 1
ATOM 873 N N . LEU A 1 115 ? 20.388 -0.737 -8.687 1.00 85.25 115 LEU A N 1
ATOM 874 C CA . LEU A 1 115 ? 21.737 -0.713 -9.246 1.00 85.25 115 LEU A CA 1
ATOM 875 C C . LEU A 1 115 ? 22.756 -0.176 -8.242 1.00 85.25 115 LEU A C 1
ATOM 877 O O . LEU A 1 115 ? 23.839 -0.731 -8.184 1.00 85.25 115 LEU A O 1
ATOM 881 N N . HIS A 1 116 ? 22.413 0.848 -7.462 1.00 79.88 116 HIS A N 1
ATOM 882 C CA . HIS A 1 116 ? 23.276 1.424 -6.434 1.00 79.88 116 HIS A CA 1
ATOM 883 C C . HIS A 1 116 ? 23.504 0.436 -5.291 1.00 79.88 116 HIS A C 1
ATOM 885 O O . HIS A 1 116 ? 24.650 0.143 -4.986 1.00 79.88 116 HIS A O 1
ATOM 891 N N . GLU A 1 117 ? 22.435 -0.177 -4.776 1.00 77.31 117 GLU A N 1
ATOM 892 C CA . GLU A 1 117 ? 22.496 -1.250 -3.771 1.00 77.31 117 GLU A CA 1
ATOM 893 C C . GLU A 1 117 ? 23.417 -2.401 -4.232 1.00 77.31 117 GLU A C 1
ATOM 895 O O . GLU A 1 117 ? 24.255 -2.899 -3.483 1.00 77.31 117 GLU A O 1
ATOM 900 N N . ASN A 1 118 ? 23.323 -2.791 -5.510 1.00 71.75 118 ASN A N 1
ATOM 901 C CA . ASN A 1 118 ? 24.180 -3.829 -6.090 1.00 71.75 118 ASN A CA 1
ATOM 902 C C . ASN A 1 118 ? 25.571 -3.330 -6.525 1.00 71.75 118 ASN A C 1
ATOM 904 O O . ASN A 1 118 ? 26.435 -4.158 -6.793 1.00 71.75 118 ASN A O 1
ATOM 908 N N . ALA A 1 119 ? 25.795 -2.019 -6.649 1.00 66.38 119 ALA A N 1
ATOM 909 C CA . ALA A 1 119 ? 27.071 -1.426 -7.061 1.00 66.38 119 ALA A CA 1
ATOM 910 C C . ALA A 1 119 ? 27.944 -1.040 -5.860 1.00 66.38 119 ALA A C 1
ATOM 912 O O . ALA A 1 119 ? 29.165 -1.137 -5.959 1.00 66.38 119 ALA A O 1
ATOM 913 N N . GLU A 1 120 ? 27.333 -0.670 -4.731 1.00 49.41 120 GLU A N 1
ATOM 914 C CA . GLU A 1 120 ? 27.985 -0.619 -3.414 1.00 49.41 120 GLU A CA 1
ATOM 915 C C . GLU A 1 120 ? 28.543 -2.010 -3.054 1.00 49.41 120 GLU A C 1
ATOM 917 O O . GLU A 1 120 ? 29.642 -2.135 -2.528 1.00 49.41 120 GLU A O 1
ATOM 922 N N . SER A 1 121 ? 27.900 -3.074 -3.548 1.00 47.16 121 SER A N 1
ATOM 923 C CA . SER A 1 121 ? 28.479 -4.419 -3.671 1.00 47.16 121 SER A CA 1
ATOM 924 C C . SER A 1 121 ? 29.400 -4.537 -4.907 1.00 47.16 121 SER A C 1
ATOM 926 O O . SER A 1 121 ? 29.056 -5.248 -5.845 1.00 47.16 121 SER A O 1
ATOM 928 N N . GLN A 1 122 ? 30.534 -3.822 -4.962 1.00 37.22 122 GLN A N 1
ATOM 929 C CA . GLN A 1 122 ? 31.416 -3.664 -6.148 1.00 37.22 122 GLN A CA 1
ATOM 930 C C . GLN A 1 122 ? 31.422 -4.842 -7.158 1.00 37.22 122 GLN A C 1
ATOM 932 O O . GLN A 1 122 ? 32.231 -5.767 -7.070 1.00 37.22 122 GLN A O 1
ATOM 937 N N . ASN A 1 123 ? 30.566 -4.778 -8.180 1.00 40.59 123 ASN A N 1
ATOM 938 C CA . ASN A 1 123 ? 30.615 -5.650 -9.351 1.00 40.59 123 ASN A CA 1
ATOM 939 C C . ASN A 1 123 ? 30.450 -4.795 -10.608 1.00 40.59 123 ASN A C 1
ATOM 941 O O . ASN A 1 123 ? 29.397 -4.204 -10.845 1.00 40.59 123 ASN A O 1
ATOM 945 N N . GLU A 1 124 ? 31.491 -4.744 -11.441 1.00 35.06 124 GLU A N 1
ATOM 946 C CA . GLU A 1 124 ? 31.385 -4.109 -12.751 1.00 35.06 124 GLU A CA 1
ATOM 947 C C . GLU A 1 124 ? 30.425 -4.891 -13.667 1.00 35.06 124 GLU A C 1
ATOM 949 O O . GLU A 1 124 ? 30.469 -6.128 -13.714 1.00 35.06 124 GLU A O 1
ATOM 954 N N . PRO A 1 125 ? 29.583 -4.207 -14.464 1.00 39.28 125 PRO A N 1
ATOM 955 C CA . PRO A 1 125 ? 28.807 -4.870 -15.497 1.00 39.28 125 PRO A CA 1
ATOM 956 C C . PRO A 1 125 ? 29.763 -5.460 -16.540 1.00 39.28 125 PRO A C 1
ATOM 958 O O . PRO A 1 125 ? 30.494 -4.732 -17.211 1.00 39.28 125 PRO A O 1
ATOM 961 N N . VAL A 1 126 ? 29.732 -6.786 -16.714 1.00 39.34 126 VAL A N 1
ATOM 962 C CA . VAL A 1 126 ? 30.491 -7.480 -17.764 1.00 39.34 126 VAL A CA 1
ATOM 963 C C . VAL A 1 126 ? 30.016 -6.990 -19.135 1.00 39.34 126 VAL A C 1
ATOM 965 O O . VAL A 1 126 ? 29.069 -7.512 -19.722 1.00 39.34 126 VAL A O 1
ATOM 968 N N . SER A 1 127 ? 30.701 -5.982 -19.670 1.00 43.38 127 SER A N 1
ATOM 969 C CA . SER A 1 127 ? 30.652 -5.638 -21.086 1.00 43.38 127 SER A CA 1
ATOM 970 C C . SER A 1 127 ? 31.445 -6.704 -21.837 1.00 43.38 127 SER A C 1
ATOM 972 O O . SER A 1 127 ? 32.675 -6.711 -21.830 1.00 43.38 127 SER A O 1
ATOM 974 N N . GLY A 1 128 ? 30.746 -7.667 -22.439 1.00 33.75 128 GLY A N 1
ATOM 975 C CA . GLY A 1 128 ? 31.383 -8.719 -23.229 1.00 33.75 128 GLY A CA 1
ATOM 976 C C . GLY A 1 128 ? 32.177 -8.138 -24.415 1.00 33.75 128 GLY A C 1
ATOM 977 O O . GLY A 1 128 ? 31.691 -7.220 -25.082 1.00 33.75 128 GLY A O 1
ATOM 978 N N . PRO A 1 129 ? 33.376 -8.661 -24.740 1.00 38.81 129 PRO A N 1
ATOM 979 C CA . PRO A 1 129 ? 34.157 -8.168 -25.863 1.00 38.81 129 PRO A CA 1
ATOM 980 C C . PRO A 1 129 ? 33.602 -8.760 -27.163 1.00 38.81 129 PRO A C 1
ATOM 982 O O . PRO A 1 129 ? 33.944 -9.875 -27.564 1.00 38.81 129 PRO A O 1
ATOM 985 N N . GLY A 1 130 ? 32.753 -8.003 -27.855 1.00 34.53 130 GLY A N 1
ATOM 986 C CA . GLY A 1 130 ? 32.332 -8.306 -29.221 1.00 34.53 130 GLY A CA 1
ATOM 987 C C . GLY A 1 130 ? 33.471 -8.075 -30.213 1.00 34.53 130 GLY A C 1
ATOM 988 O O . GLY A 1 130 ? 33.525 -7.044 -30.879 1.00 34.53 130 GLY A O 1
ATOM 989 N N . LYS A 1 131 ? 34.400 -9.031 -30.320 1.00 35.41 131 LYS A N 1
ATOM 990 C CA . LYS A 1 131 ? 35.326 -9.105 -31.456 1.00 35.41 131 LYS A CA 1
ATOM 991 C C . LYS A 1 131 ? 34.521 -9.309 -32.740 1.00 35.41 131 LYS A C 1
ATOM 993 O O . LYS A 1 131 ? 33.715 -10.228 -32.840 1.00 35.41 131 LYS A O 1
ATOM 998 N N . ASN A 1 132 ? 34.810 -8.462 -33.726 1.00 37.00 132 ASN A N 1
ATOM 999 C CA . ASN A 1 132 ? 34.428 -8.609 -35.126 1.00 37.00 132 ASN A CA 1
ATOM 1000 C C . ASN A 1 132 ? 34.587 -10.058 -35.609 1.00 37.00 132 ASN A C 1
ATOM 1002 O O . ASN A 1 132 ? 35.712 -10.515 -35.807 1.00 37.00 132 ASN A O 1
ATOM 1006 N N . LEU A 1 133 ? 33.476 -10.735 -35.894 1.00 30.61 133 LEU A N 1
ATOM 1007 C CA . LEU A 1 133 ? 33.465 -11.888 -36.787 1.00 30.61 133 LEU A CA 1
ATOM 1008 C C . LEU A 1 133 ? 32.330 -11.706 -37.798 1.00 30.61 133 LEU A C 1
ATOM 1010 O O . LEU A 1 133 ? 31.160 -11.961 -37.526 1.00 30.61 133 LEU A O 1
ATOM 1014 N N . ARG A 1 134 ? 32.696 -11.220 -38.990 1.00 32.06 134 ARG A N 1
ATOM 1015 C CA . ARG A 1 134 ? 31.851 -11.294 -40.184 1.00 32.06 134 ARG A CA 1
ATOM 1016 C C . ARG A 1 134 ? 31.588 -12.768 -40.481 1.00 32.06 134 ARG A C 1
ATOM 1018 O O . ARG A 1 134 ? 32.503 -13.475 -40.891 1.00 32.06 134 ARG A O 1
ATOM 1025 N N . LEU A 1 135 ? 30.338 -13.195 -40.366 1.00 29.41 135 LEU A N 1
ATOM 1026 C CA . LEU A 1 135 ? 29.862 -14.427 -40.983 1.00 29.41 135 LEU A CA 1
ATOM 1027 C C . LEU A 1 135 ? 28.824 -14.057 -42.038 1.00 29.41 135 LEU A C 1
ATOM 1029 O O . LEU A 1 135 ? 27.757 -13.527 -41.746 1.00 29.41 135 LEU A O 1
ATOM 1033 N N . HIS A 1 136 ? 29.194 -14.288 -43.297 1.00 34.53 136 HIS A N 1
ATOM 1034 C CA . HIS A 1 136 ? 28.263 -14.298 -44.413 1.00 34.53 136 HIS A CA 1
ATOM 1035 C C . HIS A 1 136 ? 27.282 -15.449 -44.196 1.00 34.53 136 HIS A C 1
ATOM 1037 O O . HIS A 1 136 ? 27.673 -16.606 -44.337 1.00 34.53 136 HIS A O 1
ATOM 1043 N N . HIS A 1 137 ? 26.016 -15.147 -43.911 1.00 31.98 137 HIS A N 1
ATOM 1044 C CA . HIS A 1 137 ? 24.956 -16.113 -44.161 1.00 31.98 137 HIS A CA 1
ATOM 1045 C C . HIS A 1 137 ? 23.855 -15.502 -45.018 1.00 31.98 137 HIS A C 1
ATOM 1047 O O . HIS A 1 137 ? 23.257 -14.470 -44.728 1.00 31.98 137 HIS A O 1
ATOM 1053 N N . ARG A 1 138 ? 23.693 -16.167 -46.154 1.00 29.69 138 ARG A N 1
ATOM 1054 C CA . ARG A 1 138 ? 22.846 -15.867 -47.294 1.00 29.69 138 ARG A CA 1
ATOM 1055 C C . ARG A 1 138 ? 21.376 -15.989 -46.881 1.00 29.69 138 ARG A C 1
ATOM 1057 O O . ARG A 1 138 ? 20.985 -16.999 -46.303 1.00 29.69 138 ARG A O 1
ATOM 1064 N N . SER A 1 139 ? 20.602 -14.956 -47.202 1.00 33.31 139 SER A N 1
ATOM 1065 C CA . SER A 1 139 ? 19.141 -14.906 -47.111 1.00 33.31 139 SER A CA 1
ATOM 1066 C C . SER A 1 139 ? 18.502 -16.030 -47.922 1.00 33.31 139 SER A C 1
ATOM 1068 O O . SER A 1 139 ? 18.737 -16.084 -49.128 1.00 33.31 139 SER A O 1
ATOM 1070 N N . VAL A 1 140 ? 17.690 -16.873 -47.274 1.00 37.06 140 VAL A N 1
ATOM 1071 C CA . VAL A 1 140 ? 16.533 -17.550 -47.882 1.00 37.06 140 VAL A CA 1
ATOM 1072 C C . VAL A 1 140 ? 15.530 -17.893 -46.772 1.00 37.06 140 VAL A C 1
ATOM 1074 O O . VAL A 1 140 ? 15.745 -18.866 -46.064 1.00 37.06 140 VAL A O 1
ATOM 1077 N N . PHE A 1 141 ? 14.431 -17.145 -46.639 1.00 29.42 141 PHE A N 1
ATOM 1078 C CA . PHE A 1 141 ? 13.132 -17.694 -46.214 1.00 29.42 141 PHE A CA 1
ATOM 1079 C C . PHE A 1 141 ? 11.985 -16.865 -46.830 1.00 29.42 141 PHE A C 1
ATOM 1081 O O . PHE A 1 141 ? 12.137 -15.655 -47.008 1.00 29.42 141 PHE A O 1
ATOM 1088 N N . PRO A 1 142 ? 10.873 -17.514 -47.224 1.00 31.88 142 PRO A N 1
ATOM 1089 C CA . PRO A 1 142 ? 9.810 -16.921 -48.027 1.00 31.88 142 PRO A CA 1
ATOM 1090 C C . PRO A 1 142 ? 8.820 -16.113 -47.178 1.00 31.88 142 PRO A C 1
ATOM 1092 O O . PRO A 1 142 ? 8.558 -16.427 -46.018 1.00 31.88 142 PRO A O 1
ATOM 1095 N N . GLN A 1 143 ? 8.250 -15.078 -47.795 1.00 38.28 143 GLN A N 1
ATOM 1096 C CA . GLN A 1 143 ? 7.167 -14.259 -47.252 1.00 38.28 143 GLN A CA 1
ATOM 1097 C C . GLN A 1 143 ? 5.945 -15.124 -46.913 1.00 38.28 143 GLN A C 1
ATOM 1099 O O . GLN A 1 143 ? 5.394 -15.781 -47.794 1.00 38.28 143 GLN A O 1
ATOM 1104 N N . CYS A 1 144 ? 5.480 -15.057 -45.664 1.00 28.42 144 CYS A N 1
ATOM 1105 C CA . CYS A 1 144 ? 4.142 -15.503 -45.287 1.00 28.42 144 CYS A CA 1
ATOM 1106 C C . CYS A 1 144 ? 3.331 -14.297 -44.790 1.00 28.42 144 CYS A C 1
ATOM 1108 O O . CYS A 1 144 ? 3.817 -13.488 -44.002 1.00 28.42 144 CYS A O 1
ATOM 1110 N N . HIS A 1 145 ? 2.127 -14.161 -45.342 1.00 31.45 145 HIS A N 1
ATOM 1111 C CA . HIS A 1 145 ? 1.162 -13.085 -45.130 1.00 31.45 145 HIS A CA 1
ATOM 1112 C C . HIS A 1 145 ? 0.769 -12.895 -43.654 1.00 31.45 145 HIS A C 1
ATOM 1114 O O . HIS A 1 145 ? 0.481 -13.862 -42.954 1.00 31.45 145 HIS A O 1
ATOM 1120 N N . GLN A 1 146 ? 0.662 -11.633 -43.226 1.00 31.20 146 GLN A N 1
ATOM 1121 C CA . GLN A 1 146 ? -0.047 -11.227 -42.008 1.00 31.20 146 GLN A CA 1
ATOM 1122 C C . GLN A 1 146 ? -1.567 -11.336 -42.223 1.00 31.20 146 GLN A C 1
ATOM 1124 O O . GLN A 1 146 ? -2.062 -10.758 -43.194 1.00 31.20 146 GLN A O 1
ATOM 1129 N N . PRO A 1 147 ? -2.342 -11.977 -41.330 1.00 34.03 147 PRO A N 1
ATOM 1130 C CA . PRO A 1 147 ? -3.742 -11.636 -41.164 1.00 34.03 147 PRO A CA 1
ATOM 1131 C C . PRO A 1 147 ? -3.883 -10.462 -40.183 1.00 34.03 147 PRO A C 1
ATOM 1133 O O . PRO A 1 147 ? -3.034 -10.214 -39.328 1.00 34.03 147 PRO A O 1
ATOM 1136 N N . ASN A 1 148 ? -4.961 -9.713 -40.387 1.00 33.47 148 ASN A N 1
ATOM 1137 C CA . ASN A 1 148 ? -5.275 -8.432 -39.774 1.00 33.47 148 ASN A CA 1
ATOM 1138 C C . ASN A 1 148 ? -5.266 -8.414 -38.240 1.00 33.47 148 ASN A C 1
ATOM 1140 O O . ASN A 1 148 ? -5.658 -9.372 -37.578 1.00 33.47 148 ASN A O 1
ATOM 1144 N N . ARG A 1 149 ? -4.894 -7.226 -37.745 1.00 44.97 149 ARG A N 1
ATOM 1145 C CA . ARG A 1 149 ? -5.031 -6.702 -36.382 1.00 44.97 149 ARG A CA 1
ATOM 1146 C C . ARG A 1 149 ? -6.355 -7.137 -35.741 1.00 44.97 149 ARG A C 1
ATOM 1148 O O . ARG A 1 149 ? -7.418 -6.771 -36.233 1.00 44.97 149 ARG A O 1
ATOM 1155 N N . GLY A 1 150 ? -6.259 -7.879 -34.645 1.00 30.84 150 GLY A N 1
ATOM 1156 C CA . GLY A 1 150 ? -7.295 -7.963 -33.621 1.00 30.84 150 GLY A CA 1
ATOM 1157 C C . GLY A 1 150 ? -6.764 -7.243 -32.389 1.00 30.84 150 GLY A C 1
ATOM 1158 O O . GLY A 1 150 ? -5.613 -7.461 -32.013 1.00 30.84 150 GLY A O 1
ATOM 1159 N N . ASP A 1 151 ? -7.566 -6.334 -31.851 1.00 37.19 151 ASP A N 1
ATOM 1160 C CA . ASP A 1 151 ? -7.212 -5.360 -30.822 1.00 37.19 151 ASP A CA 1
ATOM 1161 C C . ASP A 1 151 ? -6.467 -5.984 -29.631 1.00 37.19 151 ASP A C 1
ATOM 1163 O O . ASP A 1 151 ? -6.995 -6.810 -28.887 1.00 37.19 151 ASP A O 1
ATOM 1167 N N . SER A 1 152 ? -5.205 -5.586 -29.458 1.00 33.34 152 SER A N 1
ATOM 1168 C CA . SER A 1 152 ? -4.429 -5.866 -28.257 1.00 33.34 152 SER A CA 1
ATOM 1169 C C . SER A 1 152 ? -4.941 -4.962 -27.141 1.00 33.34 152 SER A C 1
ATOM 1171 O O . SER A 1 152 ? -4.710 -3.754 -27.185 1.00 33.34 152 SER A O 1
ATOM 1173 N N . VAL A 1 153 ? -5.618 -5.531 -26.146 1.00 35.78 153 VAL A N 1
ATOM 1174 C CA . VAL A 1 153 ? -5.910 -4.830 -24.890 1.00 35.78 153 VAL A CA 1
ATOM 1175 C C . VAL A 1 153 ? -4.570 -4.602 -24.186 1.00 35.78 153 VAL A C 1
ATOM 1177 O O . VAL A 1 153 ? -4.003 -5.513 -23.584 1.00 35.78 153 VAL A O 1
ATOM 1180 N N . SER A 1 154 ? -4.000 -3.413 -24.365 1.00 36.44 154 SER A N 1
ATOM 1181 C CA . SER A 1 154 ? -2.857 -2.927 -23.599 1.00 36.44 154 SER A CA 1
ATOM 1182 C C . SER A 1 154 ? -3.330 -2.677 -22.172 1.00 36.44 154 SER A C 1
ATOM 1184 O O . SER A 1 154 ? -4.134 -1.774 -21.977 1.00 36.44 154 SER A O 1
ATOM 1186 N N . MET A 1 155 ? -2.867 -3.467 -21.201 1.00 40.00 155 MET A N 1
ATOM 1187 C CA . MET A 1 155 ? -3.109 -3.155 -19.792 1.00 40.00 155 MET A CA 1
ATOM 1188 C C . MET A 1 155 ? -2.122 -2.056 -19.386 1.00 40.00 155 MET A C 1
ATOM 1190 O O . MET A 1 155 ? -0.914 -2.303 -19.297 1.00 40.00 155 MET A O 1
ATOM 1194 N N . ASP A 1 156 ? -2.629 -0.833 -19.294 1.00 49.62 156 ASP A N 1
ATOM 1195 C CA . ASP A 1 156 ? -1.867 0.390 -19.037 1.00 49.62 156 ASP A CA 1
ATOM 1196 C C . ASP A 1 156 ? -1.589 0.518 -17.528 1.00 49.62 156 ASP A C 1
ATOM 1198 O O . ASP A 1 156 ? -2.341 0.004 -16.703 1.00 49.62 156 ASP A O 1
ATOM 1202 N N . ILE A 1 157 ? -0.525 1.221 -17.123 1.00 57.09 157 ILE A N 1
ATOM 1203 C CA . ILE A 1 157 ? -0.306 1.554 -15.702 1.00 57.09 157 ILE A CA 1
ATOM 1204 C C . ILE A 1 157 ? -1.492 2.355 -15.139 1.00 57.09 157 ILE A C 1
ATOM 1206 O O . ILE A 1 157 ? -1.823 2.240 -13.960 1.00 57.09 157 ILE A O 1
ATOM 1210 N N . SER A 1 158 ? -2.173 3.082 -16.026 1.00 58.56 158 SER A N 1
ATOM 1211 C CA . SER A 1 158 ? -3.460 3.740 -15.812 1.00 58.56 158 SER A CA 1
ATOM 1212 C C . SER A 1 158 ? -4.545 2.789 -15.292 1.00 58.56 158 SER A C 1
ATOM 1214 O O . SER A 1 158 ? -5.347 3.203 -14.464 1.00 58.56 158 SER A O 1
ATOM 1216 N N . ASP A 1 159 ? -4.537 1.507 -15.673 1.00 63.31 159 ASP A N 1
ATOM 1217 C CA . ASP A 1 159 ? -5.525 0.525 -15.197 1.00 63.31 159 ASP A CA 1
ATOM 1218 C C . ASP A 1 159 ? -5.276 0.129 -13.730 1.00 63.31 159 ASP A C 1
ATOM 1220 O O . ASP A 1 159 ? -6.215 -0.136 -12.974 1.00 63.31 159 ASP A O 1
ATOM 1224 N N . PHE A 1 160 ? -4.009 0.120 -13.293 1.00 75.44 160 PHE A N 1
ATOM 1225 C CA . PHE A 1 160 ? -3.653 -0.110 -11.887 1.00 75.44 160 PHE A CA 1
ATOM 1226 C C . PHE A 1 160 ? -3.973 1.106 -11.021 1.00 75.44 160 PHE A C 1
ATOM 1228 O O . PHE A 1 160 ? -4.455 0.933 -9.903 1.00 75.44 160 PHE A O 1
ATOM 1235 N N . TYR A 1 161 ? -3.750 2.315 -11.548 1.00 80.88 161 TYR A N 1
ATOM 1236 C CA . TYR A 1 161 ? -4.226 3.541 -10.911 1.00 80.88 161 TYR A CA 1
ATOM 1237 C C . TYR A 1 161 ? -5.744 3.518 -10.765 1.00 80.88 161 TYR A C 1
ATOM 1239 O O . TYR A 1 161 ? -6.234 3.741 -9.666 1.00 80.88 161 TYR A O 1
ATOM 1247 N N . GLN A 1 162 ? -6.477 3.171 -11.827 1.00 82.69 162 GLN A N 1
ATOM 1248 C CA . GLN A 1 162 ? -7.936 3.101 -11.789 1.00 82.69 162 GLN A CA 1
ATOM 1249 C C . GLN A 1 162 ? -8.432 2.100 -10.743 1.00 82.69 162 GLN A C 1
ATOM 1251 O O . GLN A 1 162 ? -9.280 2.445 -9.935 1.00 82.69 162 GLN A O 1
ATOM 1256 N N . THR A 1 163 ? -7.841 0.903 -10.691 1.00 84.44 163 THR A N 1
ATOM 1257 C CA . THR A 1 163 ? -8.208 -0.106 -9.683 1.00 84.44 163 THR A CA 1
ATOM 1258 C C . THR A 1 163 ? -7.972 0.405 -8.260 1.00 84.44 163 THR A C 1
ATOM 1260 O O . THR A 1 163 ? -8.821 0.227 -7.395 1.00 84.44 163 THR A O 1
ATOM 1263 N N . PHE A 1 164 ? -6.831 1.058 -8.015 1.00 91.88 164 PHE A N 1
ATOM 1264 C CA . PHE A 1 164 ? -6.544 1.663 -6.715 1.00 91.88 164 PHE A CA 1
ATOM 1265 C C . PHE A 1 164 ? -7.509 2.799 -6.379 1.00 91.88 164 PHE A C 1
ATOM 1267 O O . PHE A 1 164 ? -7.947 2.897 -5.240 1.00 91.88 164 PHE A O 1
ATOM 1274 N N . PHE A 1 165 ? -7.828 3.657 -7.346 1.00 93.56 165 PHE A N 1
ATOM 1275 C CA . PHE A 1 165 ? -8.749 4.770 -7.152 1.00 93.56 165 PHE A CA 1
ATOM 1276 C C . PHE A 1 165 ? -10.164 4.285 -6.835 1.00 93.56 165 PHE A C 1
ATOM 1278 O O . PHE A 1 165 ? -10.767 4.807 -5.902 1.00 93.56 165 PHE A O 1
ATOM 1285 N N . ASP A 1 166 ? -10.647 3.267 -7.548 1.00 90.88 166 ASP A N 1
ATOM 1286 C CA . ASP A 1 166 ? -11.953 2.655 -7.297 1.00 90.88 166 ASP A CA 1
ATOM 1287 C C . ASP A 1 166 ? -11.987 2.002 -5.900 1.00 90.88 166 ASP A C 1
ATOM 1289 O O . ASP A 1 166 ? -12.912 2.237 -5.127 1.00 90.88 166 ASP A O 1
ATOM 1293 N N . GLU A 1 167 ? -10.945 1.245 -5.531 1.00 91.62 167 GLU A N 1
ATOM 1294 C CA . GLU A 1 167 ? -10.835 0.630 -4.199 1.00 91.62 167 GLU A CA 1
ATOM 1295 C C . GLU A 1 167 ? -10.746 1.686 -3.087 1.00 91.62 167 GLU A C 1
ATOM 1297 O O . GLU A 1 167 ? -11.386 1.554 -2.046 1.00 91.62 167 GLU A O 1
ATOM 1302 N N . ALA A 1 168 ? -9.969 2.751 -3.290 1.00 96.38 168 ALA A N 1
ATOM 1303 C CA . ALA A 1 168 ? -9.823 3.816 -2.308 1.00 96.38 168 ALA A CA 1
ATOM 1304 C C . ALA A 1 168 ? -11.129 4.605 -2.116 1.00 96.38 168 ALA A C 1
ATOM 1306 O O . ALA A 1 168 ? -11.450 4.924 -0.973 1.00 96.38 168 ALA A O 1
ATOM 1307 N N . ASP A 1 169 ? -11.900 4.862 -3.178 1.00 97.38 169 ASP A N 1
ATOM 1308 C CA . ASP A 1 169 ? -13.231 5.481 -3.075 1.00 97.38 169 ASP A CA 1
ATOM 1309 C C . ASP A 1 169 ? -14.197 4.616 -2.254 1.00 97.38 169 ASP A C 1
ATOM 1311 O O . ASP A 1 169 ? -14.876 5.124 -1.358 1.00 97.38 169 ASP A O 1
ATOM 1315 N N . GLU A 1 170 ? -14.239 3.305 -2.517 1.00 92.19 170 GLU A N 1
ATOM 1316 C CA . GLU A 1 170 ? -15.072 2.372 -1.746 1.00 92.19 170 GLU A CA 1
ATOM 1317 C C . GLU A 1 170 ? -14.661 2.351 -0.267 1.00 92.19 170 GLU A C 1
ATOM 1319 O O . GLU A 1 170 ? -15.505 2.474 0.622 1.00 92.19 170 GLU A O 1
ATOM 1324 N N . LEU A 1 171 ? -13.357 2.284 0.011 1.00 96.50 171 LEU A N 1
ATOM 1325 C CA . LEU A 1 171 ? -12.834 2.282 1.377 1.00 96.50 171 LEU A CA 1
ATOM 1326 C C . LEU A 1 171 ? -13.085 3.603 2.118 1.00 96.50 171 LEU A C 1
ATOM 1328 O O . LEU A 1 171 ? -13.336 3.575 3.324 1.00 96.50 171 LEU A O 1
ATOM 1332 N N . LEU A 1 172 ? -13.018 4.751 1.436 1.00 97.62 172 LEU A N 1
ATOM 1333 C CA . LEU A 1 172 ? -13.334 6.060 2.019 1.00 97.62 172 LEU A CA 1
ATOM 1334 C C . LEU A 1 172 ? -14.830 6.188 2.338 1.00 97.62 172 LEU A C 1
ATOM 1336 O O . LEU A 1 172 ? -15.185 6.718 3.395 1.00 97.62 172 LEU A O 1
ATOM 1340 N N . ALA A 1 173 ? -15.701 5.661 1.475 1.00 94.19 173 ALA A N 1
ATOM 1341 C CA . ALA A 1 173 ? -17.141 5.617 1.719 1.00 94.19 173 ALA A CA 1
ATOM 1342 C C . ALA A 1 173 ? -17.497 4.694 2.900 1.00 94.19 173 ALA A C 1
ATOM 1344 O O . ALA A 1 173 ? -18.269 5.076 3.784 1.00 94.19 173 ALA A O 1
ATOM 1345 N N . ASP A 1 174 ? -16.891 3.507 2.970 1.00 92.00 174 ASP A N 1
ATOM 1346 C CA . ASP A 1 174 ? -17.075 2.584 4.095 1.00 92.00 174 ASP A CA 1
ATOM 1347 C C . ASP A 1 174 ? -16.538 3.184 5.404 1.00 92.00 174 ASP A C 1
ATOM 1349 O O . ASP A 1 174 ? -17.186 3.098 6.453 1.00 92.00 174 ASP A O 1
ATOM 1353 N N . MET A 1 175 ? -15.377 3.845 5.349 1.00 97.56 175 MET A N 1
ATOM 1354 C CA . MET A 1 175 ? -14.788 4.560 6.483 1.00 97.56 175 MET A CA 1
ATOM 1355 C C . MET A 1 175 ? -15.743 5.623 7.032 1.00 97.56 175 MET A C 1
ATOM 1357 O O . MET A 1 175 ? -15.955 5.679 8.244 1.00 97.56 175 MET A O 1
ATOM 1361 N N . GLU A 1 176 ? -16.351 6.430 6.162 1.00 97.44 176 GLU A N 1
ATOM 1362 C CA . GLU A 1 176 ? -17.359 7.420 6.547 1.00 97.44 176 GLU A CA 1
ATOM 1363 C C . GLU A 1 176 ? -18.552 6.775 7.239 1.00 97.44 176 GLU A C 1
ATOM 1365 O O . GLU A 1 176 ? -18.944 7.188 8.333 1.00 97.44 176 GLU A O 1
ATOM 1370 N N . GLN A 1 177 ? -19.109 5.732 6.624 1.00 95.69 177 GLN A N 1
ATOM 1371 C CA . GLN A 1 177 ? -20.279 5.052 7.154 1.00 95.69 177 GLN A CA 1
ATOM 1372 C C . GLN A 1 177 ? -20.001 4.476 8.544 1.00 95.69 177 GLN A C 1
ATOM 1374 O O . GLN A 1 177 ? -20.862 4.576 9.422 1.00 95.69 177 GLN A O 1
ATOM 1379 N N . HIS A 1 178 ? -18.813 3.907 8.759 1.00 95.38 178 HIS A N 1
ATOM 1380 C CA . HIS A 1 178 ? -18.387 3.415 10.064 1.00 95.38 178 HIS A CA 1
ATOM 1381 C C . HIS A 1 178 ? -18.157 4.544 11.073 1.00 95.38 178 HIS A C 1
ATOM 1383 O O . HIS A 1 178 ? -18.611 4.419 12.209 1.00 95.38 178 HIS A O 1
ATOM 1389 N N . LEU A 1 179 ? -17.517 5.649 10.679 1.00 96.25 179 LEU A N 1
ATOM 1390 C CA . LEU A 1 179 ? -17.286 6.805 11.553 1.00 96.25 179 LEU A CA 1
ATOM 1391 C C . LEU A 1 179 ? -18.597 7.461 12.009 1.00 96.25 179 LEU A C 1
ATOM 1393 O O . LEU A 1 179 ? -18.726 7.810 13.181 1.00 96.25 179 LEU A O 1
ATOM 1397 N N . LEU A 1 180 ? -19.590 7.577 11.121 1.00 96.25 180 LEU A N 1
ATOM 1398 C CA . LEU A 1 180 ? -20.883 8.204 11.423 1.00 96.25 180 LEU A CA 1
ATOM 1399 C C . LEU A 1 180 ? -21.733 7.414 12.427 1.00 96.25 180 LEU A C 1
ATOM 1401 O O . LEU A 1 180 ? -22.540 8.002 13.149 1.00 96.25 180 LEU A O 1
ATOM 1405 N N . VAL A 1 181 ? -21.595 6.087 12.457 1.00 94.88 181 VAL A N 1
ATOM 1406 C CA . VAL A 1 181 ? -22.357 5.220 13.376 1.00 94.88 181 VAL A CA 1
ATOM 1407 C C . VAL A 1 181 ? -21.585 4.871 14.647 1.00 94.88 181 VAL A C 1
ATOM 1409 O O . VAL A 1 181 ? -22.166 4.278 15.562 1.00 94.88 181 VAL A O 1
ATOM 1412 N N . LEU A 1 182 ? -20.297 5.220 14.710 1.00 92.88 182 LEU A N 1
ATOM 1413 C CA . LEU A 1 182 ? -19.428 4.904 15.833 1.00 92.88 182 LEU A CA 1
ATOM 1414 C C . LEU A 1 182 ? -19.870 5.672 17.082 1.00 92.88 182 LEU A C 1
ATOM 1416 O O . LEU A 1 182 ? -20.055 6.888 17.062 1.00 92.88 182 LEU A O 1
ATOM 1420 N N . GLN A 1 183 ? -20.016 4.963 18.198 1.00 92.56 183 GLN A N 1
ATOM 1421 C CA . GLN A 1 1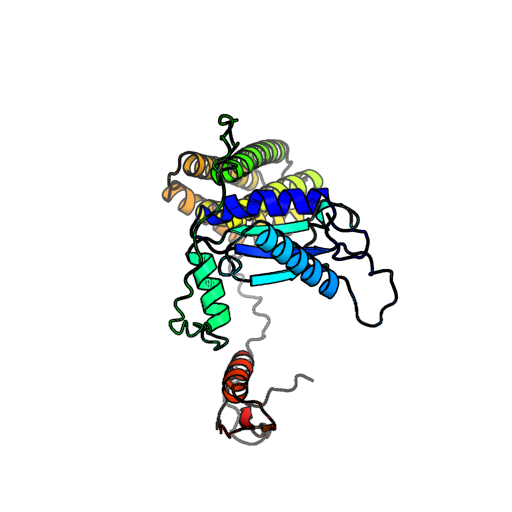83 ? -20.366 5.576 19.477 1.00 92.56 183 GLN A CA 1
ATOM 1422 C C . GLN A 1 183 ? -19.090 5.945 20.248 1.00 92.56 183 GLN A C 1
ATOM 1424 O O . GLN A 1 183 ? -18.377 5.036 20.665 1.00 92.56 183 GLN A O 1
ATOM 1429 N N . PRO A 1 184 ? -18.789 7.235 20.494 1.00 90.50 184 PRO A N 1
ATOM 1430 C CA . PRO A 1 184 ? -17.519 7.625 21.115 1.00 90.50 184 PRO A CA 1
ATOM 1431 C C . PRO A 1 184 ? -17.309 7.054 22.528 1.00 90.50 184 PRO A C 1
ATOM 1433 O O . PRO A 1 184 ? -16.203 6.650 22.867 1.00 90.50 184 PRO A O 1
ATOM 1436 N N . GLU A 1 185 ? -18.371 6.956 23.332 1.00 89.00 185 GLU A N 1
ATOM 1437 C CA . GLU A 1 185 ? -18.298 6.456 24.718 1.00 89.00 185 GLU A CA 1
ATOM 1438 C C . GLU A 1 185 ? -18.104 4.933 24.816 1.00 89.00 185 GLU A C 1
ATOM 1440 O O . GLU A 1 185 ? -17.682 4.413 25.849 1.00 89.00 185 GLU A O 1
ATOM 1445 N N . ALA A 1 186 ? -18.454 4.203 23.756 1.00 90.81 186 ALA A N 1
ATOM 1446 C CA . ALA A 1 186 ? -18.392 2.748 23.698 1.00 90.81 186 ALA A CA 1
ATOM 1447 C C . ALA A 1 186 ? -18.197 2.300 22.239 1.00 90.81 186 ALA A C 1
ATOM 1449 O O . ALA A 1 186 ? -19.124 1.747 21.640 1.00 90.81 186 ALA A O 1
ATOM 1450 N N . PRO A 1 187 ? -17.024 2.578 21.642 1.00 90.75 187 PRO A N 1
ATOM 1451 C CA . PRO A 1 187 ? -16.806 2.305 20.234 1.00 90.75 187 PRO A CA 1
ATOM 1452 C C . PRO A 1 187 ? -16.795 0.800 19.999 1.00 90.75 187 PRO A C 1
ATOM 1454 O O . PRO A 1 187 ? -16.118 0.045 20.702 1.00 90.75 187 PRO A O 1
ATOM 1457 N N . ASP A 1 188 ? -17.552 0.363 18.999 1.00 93.06 188 ASP A N 1
ATOM 1458 C CA . ASP A 1 188 ? -17.562 -1.036 18.613 1.00 93.06 188 ASP A CA 1
ATOM 1459 C C . ASP A 1 188 ? -16.200 -1.429 18.018 1.00 93.06 188 ASP A C 1
ATOM 1461 O O . ASP A 1 188 ? -15.654 -0.763 17.132 1.00 93.06 188 ASP A O 1
ATOM 1465 N N . ALA A 1 189 ? -15.629 -2.519 18.531 1.00 91.00 189 ALA A N 1
ATOM 1466 C CA . ALA A 1 189 ? -14.291 -2.953 18.148 1.00 91.00 189 ALA A CA 1
ATOM 1467 C C . ALA A 1 189 ? -14.236 -3.424 16.689 1.00 91.00 189 ALA A C 1
ATOM 1469 O O . ALA A 1 189 ? -13.195 -3.291 16.044 1.00 91.00 189 ALA A O 1
ATOM 1470 N N . GLU A 1 190 ? -15.325 -3.978 16.155 1.00 91.06 190 GLU A N 1
ATOM 1471 C CA . GLU A 1 190 ? -15.386 -4.407 14.758 1.00 91.06 190 GLU A CA 1
ATOM 1472 C C . GLU A 1 190 ? -15.389 -3.188 13.826 1.00 91.06 190 GLU A C 1
ATOM 1474 O O . GLU A 1 190 ? -14.583 -3.137 12.895 1.00 91.06 190 GLU A O 1
ATOM 1479 N N . GLN A 1 191 ? -16.180 -2.159 14.148 1.00 91.38 191 GLN A N 1
ATOM 1480 C CA . GLN A 1 191 ? -16.197 -0.881 13.423 1.00 91.38 191 GLN A CA 1
ATOM 1481 C C . GLN A 1 191 ? -14.834 -0.179 13.437 1.00 91.38 191 GLN A C 1
ATOM 1483 O O . GLN A 1 191 ? -14.340 0.221 12.382 1.00 91.38 191 GLN A O 1
ATOM 1488 N N . LEU A 1 192 ? -14.177 -0.077 14.599 1.00 93.19 192 LEU A N 1
ATOM 1489 C CA . LEU A 1 192 ? -12.835 0.518 14.678 1.00 93.19 192 LEU A CA 1
ATOM 1490 C C . LEU A 1 192 ? -11.796 -0.257 13.864 1.00 93.19 192 LEU A C 1
ATOM 1492 O O . LEU A 1 192 ? -10.946 0.345 13.207 1.00 93.19 192 LEU A O 1
ATOM 1496 N N . ASN A 1 193 ? -11.863 -1.590 13.873 1.00 90.44 193 ASN A N 1
ATOM 1497 C CA . ASN A 1 193 ? -10.964 -2.409 13.067 1.00 90.44 193 ASN A CA 1
ATOM 1498 C C . ASN A 1 193 ? -11.239 -2.267 11.564 1.00 90.44 193 ASN A C 1
ATOM 1500 O O . ASN A 1 193 ? -10.287 -2.297 10.783 1.00 90.44 193 ASN A O 1
ATOM 1504 N N . ALA A 1 194 ? -12.497 -2.091 11.152 1.00 92.00 194 ALA A N 1
ATOM 1505 C CA . ALA A 1 194 ? -12.850 -1.819 9.760 1.00 92.00 194 ALA A CA 1
ATOM 1506 C C . ALA A 1 194 ? -12.269 -0.474 9.287 1.00 92.00 194 ALA A C 1
ATOM 1508 O O . ALA A 1 194 ? -11.568 -0.440 8.276 1.00 92.00 194 ALA A O 1
ATOM 1509 N N . ILE A 1 195 ? -12.442 0.594 10.077 1.00 94.88 195 ILE A N 1
ATOM 1510 C CA . ILE A 1 195 ? -11.870 1.925 9.803 1.00 94.88 195 ILE A CA 1
ATOM 1511 C C . ILE A 1 195 ? -10.336 1.857 9.714 1.00 94.88 195 ILE A C 1
ATOM 1513 O O . ILE A 1 195 ? -9.738 2.360 8.762 1.00 94.88 195 ILE A O 1
ATOM 1517 N N . PHE A 1 196 ? -9.688 1.184 10.672 1.00 96.56 196 PHE A N 1
ATOM 1518 C CA . PHE A 1 196 ? -8.235 0.992 10.662 1.00 96.56 196 PHE A CA 1
ATOM 1519 C C . PHE A 1 196 ? -7.760 0.247 9.407 1.00 96.56 196 PHE A C 1
ATOM 1521 O O . PHE A 1 196 ? -6.765 0.638 8.797 1.00 96.56 196 PHE A O 1
ATOM 1528 N N . ARG A 1 197 ? -8.449 -0.833 9.013 1.00 91.56 197 ARG A N 1
ATOM 1529 C CA . ARG A 1 197 ? -8.087 -1.615 7.820 1.00 91.56 197 ARG A CA 1
ATOM 1530 C C . ARG A 1 197 ? -8.230 -0.791 6.547 1.00 91.56 197 ARG A C 1
ATOM 1532 O O . ARG A 1 197 ? -7.332 -0.858 5.714 1.00 91.56 197 ARG A O 1
ATOM 1539 N N . ALA A 1 198 ? -9.285 0.015 6.432 1.00 93.81 198 ALA A N 1
ATOM 1540 C CA . ALA A 1 198 ? -9.457 0.937 5.314 1.00 93.81 198 ALA A CA 1
ATOM 1541 C C . ALA A 1 198 ? -8.278 1.920 5.216 1.00 93.81 198 ALA A C 1
ATOM 1543 O O . ALA A 1 198 ? -7.617 1.983 4.179 1.00 93.81 198 ALA A O 1
ATOM 1544 N N . ALA A 1 199 ? -7.929 2.598 6.316 1.00 92.88 199 ALA A N 1
ATOM 1545 C CA . ALA A 1 199 ? -6.784 3.513 6.353 1.00 92.88 199 ALA A CA 1
ATOM 1546 C C . ALA A 1 199 ? -5.456 2.812 5.995 1.00 92.88 199 ALA A C 1
ATOM 1548 O O . ALA A 1 199 ? -4.673 3.331 5.198 1.00 92.88 199 ALA A O 1
ATOM 1549 N N . HIS A 1 200 ? -5.227 1.605 6.523 1.00 92.25 200 HIS A N 1
ATOM 1550 C CA . HIS A 1 200 ? -4.021 0.819 6.258 1.00 92.25 200 HIS A CA 1
ATOM 1551 C C . HIS A 1 200 ? -3.896 0.392 4.788 1.00 92.25 200 HIS A C 1
ATOM 1553 O O . HIS A 1 200 ? -2.806 0.474 4.211 1.00 92.25 200 HIS A O 1
ATOM 1559 N N . SER A 1 201 ? -4.999 -0.043 4.172 1.00 90.12 201 SER A N 1
ATOM 1560 C CA . SER A 1 201 ? -5.046 -0.400 2.750 1.00 90.12 201 SER A CA 1
ATOM 1561 C C . SER A 1 201 ? -4.771 0.815 1.862 1.00 90.12 201 SER A C 1
ATOM 1563 O O . SER A 1 201 ? -3.912 0.737 0.980 1.00 90.12 201 SER A O 1
ATOM 1565 N N . ILE A 1 202 ? -5.403 1.961 2.150 1.00 95.44 202 ILE A N 1
ATOM 1566 C CA . ILE A 1 202 ? -5.175 3.210 1.407 1.00 95.44 202 ILE A CA 1
ATOM 1567 C C . ILE A 1 202 ? -3.714 3.659 1.550 1.00 95.44 202 ILE A C 1
ATOM 1569 O O . ILE A 1 202 ? -3.078 3.965 0.542 1.00 95.44 202 ILE A O 1
ATOM 1573 N N . LYS A 1 203 ? -3.132 3.619 2.758 1.00 95.50 203 LYS A N 1
ATOM 1574 C CA . LYS A 1 203 ? -1.707 3.929 2.984 1.00 95.50 203 LYS A CA 1
ATOM 1575 C C . LYS A 1 203 ? -0.788 3.024 2.160 1.00 95.50 203 LYS A C 1
ATOM 1577 O O . LYS A 1 203 ? 0.181 3.497 1.561 1.00 95.50 203 LYS A O 1
ATOM 1582 N N . GLY A 1 204 ? -1.073 1.719 2.135 1.00 82.19 204 GLY A N 1
ATOM 1583 C CA . GLY A 1 204 ? -0.306 0.736 1.367 1.00 82.19 204 GLY A CA 1
ATOM 1584 C C . GLY A 1 204 ? -0.347 1.005 -0.139 1.00 82.19 204 GLY A C 1
ATOM 1585 O O . GLY A 1 204 ? 0.697 0.991 -0.801 1.00 82.19 204 GLY A O 1
ATOM 1586 N N . GLY A 1 205 ? -1.534 1.307 -0.672 1.00 86.56 205 GLY A N 1
ATOM 1587 C CA . GLY A 1 205 ? -1.708 1.719 -2.064 1.00 86.56 205 GLY A CA 1
ATOM 1588 C C . GLY A 1 205 ? -0.988 3.035 -2.366 1.00 86.56 205 GLY A C 1
ATOM 1589 O O . GLY A 1 205 ? -0.151 3.081 -3.266 1.00 86.56 205 GLY A O 1
ATOM 1590 N N . ALA A 1 206 ? -1.196 4.067 -1.544 1.00 87.12 206 ALA A N 1
ATOM 1591 C CA . ALA A 1 206 ? -0.540 5.365 -1.684 1.00 87.12 206 ALA A CA 1
ATOM 1592 C C . ALA A 1 206 ? 0.995 5.244 -1.710 1.00 87.12 206 ALA A C 1
ATOM 1594 O O . ALA A 1 206 ? 1.645 5.810 -2.590 1.00 87.12 206 ALA A O 1
ATOM 1595 N N . GLY A 1 207 ? 1.579 4.429 -0.825 1.00 82.62 207 GLY A N 1
ATOM 1596 C CA . GLY A 1 207 ? 3.020 4.160 -0.828 1.00 82.62 207 GLY A CA 1
ATOM 1597 C C . GLY A 1 207 ? 3.508 3.368 -2.044 1.00 82.62 207 GLY A C 1
ATOM 1598 O O . GLY A 1 207 ? 4.615 3.602 -2.525 1.00 82.62 207 GLY A O 1
ATOM 1599 N N . THR A 1 208 ? 2.680 2.472 -2.587 1.00 80.00 208 THR A N 1
ATOM 1600 C CA . THR A 1 208 ? 2.998 1.716 -3.813 1.00 80.00 208 THR A CA 1
ATOM 1601 C C . THR A 1 208 ? 3.062 2.629 -5.037 1.00 80.00 208 THR A C 1
ATOM 1603 O O . THR A 1 208 ? 3.938 2.462 -5.888 1.00 80.00 208 THR A O 1
ATOM 1606 N N . PHE A 1 209 ? 2.161 3.609 -5.113 1.00 84.62 209 PHE A N 1
ATOM 1607 C CA . PHE A 1 209 ? 2.044 4.529 -6.245 1.00 84.62 209 PHE A CA 1
ATOM 1608 C C . PHE A 1 209 ? 2.828 5.840 -6.078 1.00 84.62 209 PHE A C 1
ATOM 1610 O O . PHE A 1 209 ? 2.914 6.619 -7.025 1.00 84.62 209 PHE A O 1
ATOM 1617 N N . GLY A 1 210 ? 3.446 6.066 -4.914 1.00 86.38 210 GLY A N 1
ATOM 1618 C CA . GLY A 1 210 ? 4.241 7.265 -4.633 1.00 86.38 210 GLY A CA 1
ATOM 1619 C C . GLY A 1 210 ? 3.408 8.507 -4.306 1.00 86.38 210 GLY A C 1
ATOM 1620 O O . GLY A 1 210 ? 3.906 9.624 -4.429 1.00 86.38 210 GLY A O 1
ATOM 1621 N N . PHE A 1 211 ? 2.158 8.328 -3.879 1.00 93.56 211 PHE A N 1
ATOM 1622 C CA . PHE A 1 211 ? 1.266 9.397 -3.433 1.00 93.56 211 PHE A CA 1
ATOM 1623 C C . PHE A 1 211 ? 1.630 9.830 -2.012 1.00 93.56 211 PHE A C 1
ATOM 1625 O O . PHE A 1 211 ? 0.951 9.494 -1.044 1.00 93.56 211 PHE A O 1
ATOM 1632 N N . SER A 1 212 ? 2.750 10.542 -1.886 1.00 89.81 212 SER A N 1
ATOM 1633 C CA . SER A 1 212 ? 3.374 10.896 -0.605 1.00 89.81 212 SER A CA 1
ATOM 1634 C C . SER A 1 212 ? 2.453 11.674 0.335 1.00 89.81 212 SER A C 1
ATOM 1636 O O . SER A 1 212 ? 2.449 11.400 1.533 1.00 89.81 212 SER A O 1
ATOM 1638 N N . VAL A 1 213 ? 1.657 12.603 -0.202 1.00 96.38 213 VAL A N 1
ATOM 1639 C CA . VAL A 1 213 ? 0.706 13.416 0.569 1.00 96.38 213 VAL A CA 1
ATOM 1640 C C . VAL A 1 213 ? -0.349 12.512 1.210 1.00 96.38 213 VAL A C 1
ATOM 1642 O O . VAL A 1 213 ? -0.489 12.492 2.431 1.00 96.38 213 VAL A O 1
ATOM 1645 N N . LEU A 1 214 ? -1.006 11.678 0.398 1.00 97.44 214 LEU A N 1
ATOM 1646 C CA . LEU A 1 214 ? -2.018 10.729 0.863 1.00 97.44 214 LEU A CA 1
ATOM 1647 C C . LEU A 1 214 ? -1.427 9.672 1.804 1.00 97.44 214 LEU A C 1
ATOM 1649 O O . LEU A 1 214 ? -2.042 9.316 2.810 1.00 97.44 214 LEU A O 1
ATOM 1653 N N . GLN A 1 215 ? -0.216 9.191 1.519 1.00 97.12 215 GLN A N 1
ATOM 1654 C CA . GLN A 1 215 ? 0.485 8.225 2.363 1.00 97.12 215 GLN A CA 1
ATOM 1655 C C . GLN A 1 215 ? 0.778 8.795 3.759 1.00 97.12 215 GLN A C 1
ATOM 1657 O O . GLN A 1 215 ? 0.593 8.092 4.748 1.00 97.12 215 GLN A O 1
ATOM 1662 N N . GLU A 1 216 ? 1.232 10.045 3.865 1.00 96.44 216 GLU A N 1
ATOM 1663 C CA . GLU A 1 216 ? 1.528 10.659 5.165 1.00 96.44 216 GLU A CA 1
ATOM 1664 C C . GLU A 1 216 ? 0.243 10.997 5.936 1.00 96.44 216 GLU A C 1
ATOM 1666 O O . GLU A 1 216 ? 0.162 10.701 7.130 1.00 96.44 216 GLU A O 1
ATOM 1671 N N . THR A 1 217 ? -0.791 11.534 5.272 1.00 97.75 217 THR A N 1
ATOM 1672 C CA . THR A 1 217 ? -2.095 11.794 5.913 1.00 97.75 217 THR A CA 1
ATOM 1673 C C . THR A 1 217 ? -2.699 10.505 6.483 1.00 97.75 217 THR A C 1
ATOM 1675 O O . THR A 1 217 ? -3.027 10.445 7.671 1.00 97.75 217 THR A O 1
ATOM 1678 N N . THR A 1 218 ? -2.765 9.443 5.674 1.00 97.19 218 THR A N 1
ATOM 1679 C CA . THR A 1 218 ? -3.287 8.131 6.102 1.00 97.19 218 THR A CA 1
ATOM 1680 C C . THR A 1 218 ? -2.438 7.494 7.198 1.00 97.19 218 THR A C 1
ATOM 1682 O O . THR A 1 218 ? -2.981 6.891 8.119 1.00 97.19 218 THR A O 1
ATOM 1685 N N . HIS A 1 219 ? -1.115 7.659 7.159 1.00 97.19 219 HIS A N 1
ATOM 1686 C CA . HIS A 1 219 ? -0.218 7.154 8.196 1.00 97.19 219 HIS A CA 1
ATOM 1687 C C . HIS A 1 219 ? -0.470 7.805 9.565 1.00 97.19 219 HIS A C 1
ATOM 1689 O O . HIS A 1 219 ? -0.521 7.097 10.575 1.00 97.19 219 HIS A O 1
ATOM 1695 N N . LEU A 1 220 ? -0.656 9.128 9.623 1.00 96.81 220 LEU A N 1
ATOM 1696 C CA . LEU A 1 220 ? -0.976 9.820 10.878 1.00 96.81 220 LEU A CA 1
ATOM 1697 C C . LEU A 1 220 ? -2.336 9.380 11.433 1.00 96.81 220 LEU A C 1
ATOM 1699 O O . LEU A 1 220 ? -2.446 9.101 12.629 1.00 96.81 220 LEU A O 1
ATOM 1703 N N . MET A 1 221 ? -3.341 9.261 10.563 1.00 97.56 221 MET A N 1
ATOM 1704 C CA . MET A 1 221 ? -4.668 8.770 10.935 1.00 97.56 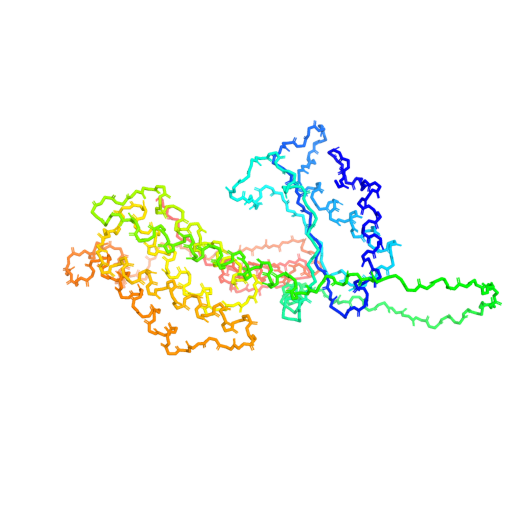221 MET A CA 1
ATOM 1705 C C . MET A 1 221 ? -4.620 7.322 11.448 1.00 97.56 221 MET A C 1
ATOM 1707 O O . MET A 1 221 ? -5.192 7.020 12.493 1.00 97.56 221 MET A O 1
ATOM 1711 N N . GLU A 1 222 ? -3.897 6.432 10.760 1.00 96.81 222 GLU A N 1
ATOM 1712 C CA . GLU A 1 222 ? -3.743 5.022 11.143 1.00 96.81 222 GLU A CA 1
ATOM 1713 C C . GLU A 1 222 ? -3.139 4.871 12.544 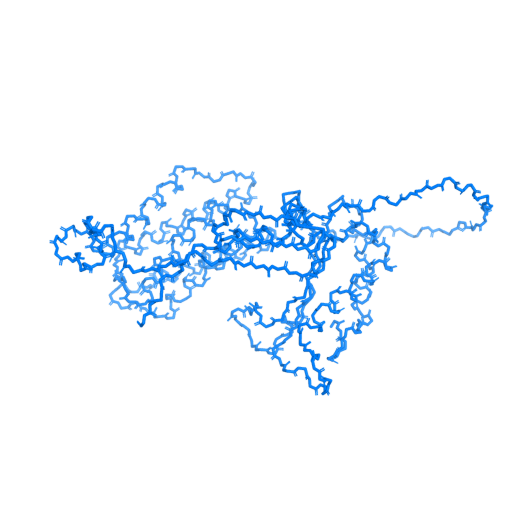1.00 96.81 222 GLU A C 1
ATOM 1715 O O . GLU A 1 222 ? -3.599 4.033 13.319 1.00 96.81 222 GLU A O 1
ATOM 1720 N N . ASN A 1 223 ? -2.148 5.695 12.897 1.00 94.62 223 ASN A N 1
ATOM 1721 C CA . ASN A 1 223 ? -1.533 5.660 14.226 1.00 94.62 223 ASN A CA 1
ATOM 1722 C C . ASN A 1 223 ? -2.533 6.037 15.331 1.00 94.62 223 ASN A C 1
ATOM 1724 O O . ASN A 1 223 ? -2.597 5.359 16.353 1.00 94.62 223 ASN A O 1
ATOM 1728 N N . LEU A 1 224 ? -3.357 7.067 15.116 1.00 96.31 224 LEU A N 1
ATOM 1729 C CA . LEU A 1 224 ? -4.409 7.458 16.063 1.00 96.31 224 LEU A CA 1
ATOM 1730 C C . LEU A 1 224 ? -5.498 6.385 16.188 1.00 96.31 224 LEU A C 1
ATOM 1732 O O . LEU A 1 224 ? -5.955 6.081 17.289 1.00 96.31 224 LEU A O 1
ATOM 1736 N N . LEU A 1 225 ? -5.890 5.769 15.071 1.00 95.81 225 LEU A N 1
ATOM 1737 C CA . LEU A 1 225 ? -6.826 4.643 15.069 1.00 95.81 225 LEU A CA 1
ATOM 1738 C C . LEU A 1 225 ? -6.250 3.422 15.805 1.00 95.81 225 LEU A C 1
ATOM 1740 O O . LEU A 1 225 ? -6.997 2.697 16.467 1.00 95.81 225 LEU A O 1
ATOM 1744 N N . ASP A 1 226 ? -4.931 3.203 15.731 1.00 95.44 226 ASP A N 1
ATOM 1745 C CA . ASP A 1 226 ? -4.239 2.165 16.501 1.00 95.44 226 ASP A CA 1
ATOM 1746 C C . ASP A 1 226 ? -4.290 2.442 18.013 1.00 95.44 226 ASP A C 1
ATOM 1748 O O . ASP A 1 226 ? -4.599 1.547 18.802 1.00 95.44 226 ASP A O 1
ATOM 1752 N N . GLU A 1 227 ? -4.047 3.686 18.428 1.00 93.25 227 GLU A N 1
ATOM 1753 C CA . GLU A 1 227 ? -4.166 4.088 19.835 1.00 93.25 227 GLU A CA 1
ATOM 1754 C C . GLU A 1 227 ? -5.619 3.918 20.336 1.00 93.25 227 GLU A C 1
ATOM 1756 O O . GLU A 1 227 ? -5.850 3.345 21.406 1.00 93.25 227 GLU A O 1
ATOM 1761 N N . ALA A 1 228 ? -6.617 4.306 19.533 1.00 93.12 228 ALA A N 1
ATOM 1762 C CA . ALA A 1 228 ? -8.033 4.138 19.874 1.00 93.12 228 ALA A CA 1
ATOM 1763 C C . ALA A 1 228 ? -8.441 2.662 20.027 1.00 93.12 228 ALA A C 1
ATOM 1765 O O . ALA A 1 228 ? -9.049 2.285 21.031 1.00 93.12 228 ALA A O 1
ATOM 1766 N N . ARG A 1 229 ? -8.076 1.786 19.076 1.00 92.94 229 ARG A N 1
ATOM 1767 C CA . ARG A 1 229 ? -8.460 0.358 19.131 1.00 92.94 229 ARG A CA 1
ATOM 1768 C C . ARG A 1 229 ? -7.804 -0.400 20.286 1.00 92.94 229 ARG A C 1
ATOM 1770 O O . ARG A 1 229 ? -8.352 -1.399 20.748 1.00 92.94 229 ARG A O 1
ATOM 1777 N N . ARG A 1 230 ? -6.626 0.043 20.741 1.00 91.75 230 ARG A N 1
ATOM 1778 C CA . ARG A 1 230 ? -5.934 -0.534 21.907 1.00 91.75 230 ARG A CA 1
ATOM 1779 C C . ARG A 1 230 ? -6.491 -0.021 23.236 1.00 91.75 230 ARG A C 1
ATOM 1781 O O . ARG A 1 230 ? -6.093 -0.523 24.285 1.00 91.75 230 ARG A O 1
ATOM 1788 N N . GLY A 1 231 ? -7.409 0.948 23.199 1.00 88.31 231 GLY A N 1
ATOM 1789 C CA . GLY A 1 231 ? -7.922 1.630 24.385 1.00 88.31 231 GLY A CA 1
ATOM 1790 C C . GLY A 1 231 ? -6.903 2.581 25.018 1.00 88.31 231 GLY A C 1
ATOM 1791 O O . GLY A 1 231 ? -7.043 2.919 26.191 1.00 88.31 231 GLY A O 1
ATOM 1792 N N . GLU A 1 232 ? -5.872 2.983 24.268 1.00 91.50 232 GLU A N 1
ATOM 1793 C CA . GLU A 1 232 ? -4.844 3.938 24.702 1.00 91.50 232 GLU A CA 1
ATOM 1794 C C . GLU A 1 232 ? -5.318 5.392 24.516 1.00 91.50 232 GLU A C 1
ATOM 1796 O O . GLU A 1 232 ? -4.883 6.273 25.254 1.00 91.50 232 GLU A O 1
ATOM 1801 N N . MET A 1 233 ? -6.260 5.631 23.595 1.00 91.75 233 MET A N 1
ATOM 1802 C CA . MET A 1 233 ? -6.913 6.925 23.367 1.00 91.75 233 MET A CA 1
ATOM 1803 C C . MET A 1 233 ? -8.436 6.790 23.490 1.00 91.75 233 MET A C 1
ATOM 1805 O O . MET A 1 233 ? -9.054 5.975 22.806 1.00 91.75 233 MET A O 1
ATOM 1809 N N . GLN A 1 234 ? -9.054 7.610 24.345 1.00 91.19 234 GLN A N 1
ATOM 1810 C CA . GLN A 1 234 ? -10.510 7.650 24.485 1.00 91.19 234 GLN A CA 1
ATOM 1811 C C . GLN A 1 234 ? -11.125 8.532 23.393 1.00 91.19 234 GLN A C 1
ATOM 1813 O O . GLN A 1 234 ? -10.718 9.679 23.217 1.00 91.19 234 GLN A O 1
ATOM 1818 N N . LEU A 1 235 ? -12.113 8.000 22.671 1.00 94.06 235 LEU A N 1
ATOM 1819 C CA . LEU A 1 235 ? -12.805 8.733 21.614 1.00 94.06 235 LEU A CA 1
ATOM 1820 C C . LEU A 1 235 ? -13.843 9.695 22.192 1.00 94.06 235 LEU A C 1
ATOM 1822 O O . LEU A 1 235 ? -14.486 9.426 23.203 1.00 94.06 235 LEU A O 1
ATOM 1826 N N . ASN A 1 236 ? -14.024 10.817 21.507 1.00 93.69 236 ASN A N 1
ATOM 1827 C CA . ASN A 1 236 ? -15.086 11.785 21.749 1.00 93.69 236 ASN A CA 1
ATOM 1828 C C . ASN A 1 236 ? -15.592 12.318 20.398 1.00 93.69 236 ASN A C 1
ATOM 1830 O O . ASN A 1 236 ? -15.045 11.988 19.343 1.00 93.69 236 ASN A O 1
ATOM 1834 N N . THR A 1 237 ? -16.646 13.130 20.420 1.00 94.00 237 THR A N 1
ATOM 1835 C CA . THR A 1 237 ? -17.252 13.670 19.195 1.00 94.00 237 THR A CA 1
ATOM 1836 C C . THR A 1 237 ? -16.284 14.533 18.382 1.00 94.00 237 THR A C 1
ATOM 1838 O O . THR A 1 237 ? -16.310 14.460 17.159 1.00 94.00 237 THR A O 1
ATOM 1841 N N . ASP A 1 238 ? -15.404 15.304 19.026 1.00 94.19 238 ASP A N 1
ATOM 1842 C CA . ASP A 1 238 ? -14.433 16.158 18.329 1.00 94.19 238 ASP A CA 1
ATOM 1843 C C . ASP A 1 238 ? -13.392 15.318 17.575 1.00 94.19 238 ASP A C 1
ATOM 1845 O O . ASP A 1 238 ? -13.051 15.629 16.437 1.00 94.19 238 ASP A O 1
ATOM 1849 N N . ILE A 1 239 ? -12.958 14.197 18.161 1.00 95.56 239 ILE A N 1
ATOM 1850 C CA . ILE A 1 239 ? -12.056 13.236 17.510 1.00 95.56 239 ILE A CA 1
ATOM 1851 C C . ILE A 1 239 ? -12.737 12.570 16.311 1.00 95.56 239 ILE A C 1
ATOM 1853 O O . ILE A 1 239 ? -12.128 12.446 15.250 1.00 95.56 239 ILE A O 1
ATOM 1857 N N . ILE A 1 240 ? -14.000 12.153 16.453 1.00 96.44 240 ILE A N 1
ATOM 1858 C CA . ILE A 1 240 ? -14.753 11.555 15.339 1.00 96.44 240 ILE A CA 1
ATOM 1859 C C . ILE A 1 240 ? -14.937 12.575 14.210 1.00 96.44 240 ILE A C 1
ATOM 1861 O O . ILE A 1 240 ? -14.727 12.235 13.048 1.00 96.44 240 ILE A O 1
ATOM 1865 N N . ASN A 1 241 ? -15.261 13.828 14.540 1.00 96.94 241 ASN A N 1
ATOM 1866 C CA . ASN A 1 241 ? -15.359 14.904 13.555 1.00 96.94 241 ASN A CA 1
ATOM 1867 C C . ASN A 1 241 ? -14.022 15.147 12.845 1.00 96.94 241 ASN A C 1
ATOM 1869 O O . ASN A 1 241 ? -14.013 15.301 11.629 1.00 96.94 241 ASN A O 1
ATOM 1873 N N . LEU A 1 242 ? -12.897 15.106 13.569 1.00 97.81 242 LEU A N 1
ATOM 1874 C CA . LEU A 1 242 ? -11.571 15.225 12.961 1.00 97.81 242 LEU A CA 1
ATOM 1875 C C . LEU A 1 242 ? -11.258 14.045 12.028 1.00 97.81 242 LEU A C 1
ATOM 1877 O O . LEU A 1 242 ? -10.642 14.238 10.982 1.00 97.81 242 LEU A O 1
ATOM 1881 N N . PHE A 1 243 ? -11.681 12.823 12.358 1.00 98.12 243 PHE A N 1
ATOM 1882 C CA . PHE A 1 243 ? -11.539 11.680 11.450 1.00 98.12 243 PHE A CA 1
ATOM 1883 C C . PHE A 1 243 ? -12.420 11.800 10.203 1.00 98.12 243 PHE A C 1
ATOM 1885 O O . PHE A 1 243 ? -11.963 11.435 9.122 1.00 98.12 243 PHE A O 1
ATOM 1892 N N . LEU A 1 244 ? -13.638 12.335 10.328 1.00 98.38 244 LEU A N 1
ATOM 1893 C CA . LEU A 1 244 ? -14.498 12.638 9.178 1.00 98.38 244 LEU A CA 1
ATOM 1894 C C . LEU A 1 244 ? -13.864 13.712 8.283 1.00 98.38 244 LEU A C 1
ATOM 1896 O O . LEU A 1 244 ? -13.757 13.516 7.078 1.00 98.38 244 LEU A O 1
ATOM 1900 N N . GLU A 1 245 ? -13.334 14.781 8.876 1.00 98.44 245 GLU A N 1
ATOM 1901 C CA . GLU A 1 245 ? -12.591 15.818 8.149 1.00 98.44 245 GLU A CA 1
ATOM 1902 C C . GLU A 1 245 ? -11.319 15.258 7.490 1.00 98.44 245 GLU A C 1
ATOM 1904 O O . GLU A 1 245 ? -10.993 15.594 6.352 1.00 98.44 245 GLU A O 1
ATOM 1909 N N . THR A 1 246 ? -10.623 14.334 8.160 1.00 98.56 246 THR A N 1
ATOM 1910 C CA . THR A 1 246 ? -9.465 13.636 7.583 1.00 98.56 246 THR A CA 1
ATOM 1911 C C . THR A 1 246 ? -9.867 12.806 6.368 1.00 98.56 246 THR A C 1
ATOM 1913 O O . THR A 1 246 ? -9.175 12.852 5.352 1.00 98.56 246 THR A O 1
ATOM 1916 N N . LYS A 1 247 ? -10.988 12.077 6.446 1.00 98.19 247 LYS A N 1
ATOM 1917 C CA . LYS A 1 247 ? -11.553 11.334 5.313 1.00 98.19 247 LYS A CA 1
ATOM 1918 C C . LYS A 1 247 ? -11.861 12.281 4.150 1.00 98.19 247 LYS A C 1
ATOM 1920 O O . LYS A 1 247 ? -11.536 11.945 3.014 1.00 98.19 247 LYS A O 1
ATOM 1925 N N . ASP A 1 248 ? -12.450 13.448 4.415 1.00 98.31 248 ASP A N 1
ATOM 1926 C CA . ASP A 1 248 ? -12.816 14.407 3.365 1.00 98.31 248 ASP A CA 1
ATOM 1927 C C . ASP A 1 248 ? -11.564 14.940 2.653 1.00 98.31 248 ASP A C 1
ATOM 1929 O O . ASP A 1 248 ? -11.491 14.924 1.425 1.00 98.31 248 ASP A O 1
ATOM 1933 N N . ILE A 1 249 ? -10.519 15.287 3.409 1.00 98.44 249 ILE A N 1
ATOM 1934 C CA . ILE A 1 249 ? -9.235 15.716 2.835 1.00 98.44 249 ILE A CA 1
ATOM 1935 C C . ILE A 1 249 ? -8.543 14.569 2.083 1.00 98.44 249 ILE A C 1
ATOM 1937 O O . ILE A 1 249 ? -7.957 14.792 1.024 1.00 98.44 249 ILE A O 1
ATOM 1941 N N . MET A 1 250 ? -8.620 13.329 2.575 1.00 98.56 250 MET A N 1
ATOM 1942 C CA . MET A 1 250 ? -8.112 12.157 1.849 1.00 98.56 250 MET A CA 1
ATOM 1943 C C . MET A 1 250 ? -8.843 11.951 0.514 1.00 98.56 250 MET A C 1
ATOM 1945 O O . MET A 1 250 ? -8.192 11.618 -0.477 1.00 98.56 250 MET A O 1
ATOM 1949 N N . GLN A 1 251 ? -10.157 12.193 0.464 1.00 98.50 251 GLN A N 1
ATOM 1950 C CA . GLN A 1 251 ? -10.939 12.149 -0.775 1.00 98.50 251 GLN A CA 1
ATOM 1951 C C . GLN A 1 251 ? -10.486 13.235 -1.759 1.00 98.50 251 GLN A C 1
ATOM 1953 O O . GLN A 1 251 ? -10.247 12.939 -2.928 1.00 98.50 251 GLN A O 1
ATOM 1958 N N . GLU A 1 252 ? -10.284 14.468 -1.291 1.00 98.12 252 GLU A N 1
ATOM 1959 C CA . GLU A 1 252 ? -9.781 15.566 -2.129 1.00 98.12 252 GLU A CA 1
ATOM 1960 C C . GLU A 1 252 ? -8.376 15.278 -2.681 1.00 98.12 252 GLU A C 1
ATOM 1962 O O . GLU A 1 252 ? -8.100 15.514 -3.861 1.00 98.12 252 GLU A O 1
ATOM 1967 N N . GLN A 1 253 ? -7.487 14.717 -1.854 1.00 97.81 253 GLN A N 1
ATOM 1968 C CA . GLN A 1 253 ? -6.154 14.281 -2.279 1.00 97.81 253 GLN A CA 1
ATOM 1969 C C . GLN A 1 253 ? -6.238 13.188 -3.351 1.00 97.81 253 GLN A C 1
ATOM 1971 O O . GLN A 1 253 ? -5.532 13.252 -4.361 1.00 97.81 253 GLN A O 1
ATOM 1976 N N . LEU A 1 254 ? -7.105 12.192 -3.150 1.00 97.69 254 LEU A N 1
ATOM 1977 C CA . LEU A 1 254 ? -7.330 11.111 -4.106 1.00 97.69 254 LEU A CA 1
ATOM 1978 C C . LEU A 1 254 ? -7.860 11.654 -5.442 1.00 97.69 254 LEU A C 1
ATOM 1980 O O . LEU A 1 254 ? -7.361 11.277 -6.504 1.00 97.69 254 LEU A O 1
ATOM 1984 N N . ASP A 1 255 ? -8.812 12.585 -5.397 1.00 97.38 255 ASP A N 1
ATOM 1985 C CA . ASP A 1 255 ? -9.407 13.208 -6.580 1.00 97.38 255 ASP A CA 1
ATOM 1986 C C . ASP A 1 255 ? -8.416 14.092 -7.348 1.00 97.38 255 ASP A C 1
ATOM 1988 O O . ASP A 1 255 ? -8.458 14.126 -8.585 1.00 97.38 255 ASP A O 1
ATOM 1992 N N . ALA A 1 256 ? -7.486 14.757 -6.655 1.00 96.44 256 ALA A N 1
ATOM 1993 C CA . ALA A 1 256 ? -6.373 15.457 -7.294 1.00 96.44 256 ALA A CA 1
ATOM 1994 C C . ALA A 1 256 ? -5.482 14.474 -8.071 1.00 96.44 256 ALA A C 1
ATOM 1996 O O . ALA A 1 256 ? -5.207 14.693 -9.255 1.00 96.44 256 ALA A O 1
ATOM 1997 N N . TYR A 1 257 ? -5.117 13.338 -7.465 1.00 94.31 257 TYR A N 1
ATOM 1998 C CA . TYR A 1 257 ? -4.316 12.313 -8.139 1.00 94.31 257 TYR A CA 1
ATOM 1999 C C . TYR A 1 257 ? -5.040 11.672 -9.331 1.00 94.31 257 TYR A C 1
ATOM 2001 O O . TYR A 1 257 ? -4.411 11.484 -10.377 1.00 94.31 257 TYR A O 1
ATOM 2009 N N . LYS A 1 258 ? -6.356 11.423 -9.245 1.00 93.38 258 LYS A N 1
ATOM 2010 C CA . LYS A 1 258 ? -7.179 10.986 -10.396 1.00 93.38 258 LYS A CA 1
ATOM 2011 C C . LYS A 1 258 ? -7.097 11.969 -11.565 1.00 93.38 258 LYS A C 1
ATOM 2013 O O . LYS A 1 258 ? -7.069 11.567 -12.727 1.00 93.38 258 LYS A O 1
ATOM 2018 N N . GLN A 1 259 ? -7.024 13.263 -11.263 1.00 93.62 259 GLN A N 1
ATOM 2019 C CA . GLN A 1 259 ? -6.907 14.340 -12.248 1.00 93.62 259 GLN A CA 1
ATOM 2020 C C . GLN A 1 259 ? -5.458 14.630 -12.667 1.00 93.62 259 GLN A C 1
ATOM 2022 O O . GLN A 1 259 ? -5.224 15.571 -13.429 1.00 93.62 259 GLN A O 1
ATOM 2027 N N . SER A 1 260 ? -4.487 13.830 -12.207 1.00 91.38 260 SER A N 1
ATOM 2028 C CA . SER A 1 260 ? -3.052 14.067 -12.416 1.00 91.38 260 SER A CA 1
ATOM 2029 C C . SER A 1 260 ? -2.594 15.451 -11.926 1.00 91.38 260 SER A C 1
ATOM 2031 O O . SER A 1 260 ? -1.754 16.099 -12.555 1.00 91.38 260 SER A O 1
ATOM 2033 N N . GLN A 1 261 ? -3.173 15.916 -10.820 1.00 91.56 261 GLN A N 1
ATOM 2034 C CA . GLN A 1 261 ? -2.828 17.157 -10.131 1.00 91.56 261 GLN A CA 1
ATOM 2035 C C . GLN A 1 261 ? -2.172 16.856 -8.782 1.00 91.56 261 GLN A C 1
ATOM 2037 O O . GLN A 1 261 ? -2.348 15.781 -8.210 1.00 91.56 261 GLN A O 1
ATOM 2042 N N . GLU A 1 262 ? -1.424 17.830 -8.272 1.00 90.50 262 GLU A N 1
ATOM 2043 C CA . GLU A 1 262 ? -0.928 17.784 -6.900 1.00 90.50 262 GLU A CA 1
ATOM 2044 C C . GLU A 1 262 ? -2.056 18.162 -5.927 1.00 90.50 262 GLU A C 1
ATOM 2046 O O . GLU A 1 262 ? -2.789 19.118 -6.208 1.00 90.50 262 GLU A O 1
ATOM 2051 N N . PRO A 1 263 ? -2.200 17.459 -4.792 1.00 96.50 263 PRO A N 1
ATOM 2052 C CA . PRO A 1 263 ? -3.163 17.832 -3.764 1.00 96.50 263 PRO A CA 1
ATOM 2053 C C . PRO A 1 263 ? -2.910 19.215 -3.152 1.00 96.50 263 PRO A C 1
ATOM 2055 O O . PRO A 1 263 ? -1.793 19.738 -3.179 1.00 96.50 263 PRO A O 1
ATOM 2058 N N . ASP A 1 264 ? -3.945 19.789 -2.537 1.00 96.25 264 ASP A N 1
ATOM 2059 C CA . ASP A 1 264 ? -3.844 21.089 -1.876 1.00 96.25 264 ASP A CA 1
ATOM 2060 C C . ASP A 1 264 ? -2.908 21.045 -0.655 1.00 96.25 264 ASP A C 1
ATOM 2062 O O . ASP A 1 264 ? -3.165 20.375 0.349 1.00 96.25 264 ASP A O 1
ATOM 2066 N N . ALA A 1 265 ? -1.809 21.798 -0.737 1.00 94.12 265 ALA A N 1
ATOM 2067 C CA . ALA A 1 265 ? -0.778 21.816 0.296 1.00 94.12 265 ALA A CA 1
ATOM 2068 C C . ALA A 1 265 ? -1.272 22.424 1.619 1.00 94.12 265 ALA A C 1
ATOM 2070 O O . ALA A 1 265 ? -0.856 21.979 2.686 1.00 94.12 265 ALA A O 1
ATOM 2071 N N . ALA A 1 266 ? -2.167 23.417 1.568 1.00 96.25 266 ALA A N 1
ATOM 2072 C CA . ALA A 1 266 ? -2.672 24.075 2.771 1.00 96.25 266 ALA A CA 1
ATOM 2073 C C . ALA A 1 266 ? -3.556 23.129 3.598 1.00 96.25 266 ALA A C 1
ATOM 2075 O O . ALA A 1 266 ? -3.400 23.052 4.818 1.00 96.25 266 ALA A O 1
ATOM 2076 N N . SER A 1 267 ? -4.431 22.377 2.931 1.00 96.94 267 SER A N 1
ATOM 2077 C CA . SER A 1 267 ? -5.292 21.359 3.541 1.00 96.94 267 SER A CA 1
ATOM 2078 C C . SER A 1 267 ? -4.470 20.189 4.086 1.00 96.94 267 SER A C 1
ATOM 2080 O O . SER A 1 267 ? -4.715 19.731 5.203 1.00 96.94 267 SER A O 1
ATOM 2082 N N . PHE A 1 268 ? -3.428 19.761 3.360 1.00 97.44 268 PHE A N 1
ATOM 2083 C CA . PHE A 1 268 ? -2.471 18.761 3.844 1.00 97.44 268 PHE A CA 1
ATOM 2084 C C . PHE A 1 268 ? -1.741 19.199 5.124 1.00 97.44 268 PHE A C 1
ATOM 2086 O O . PHE A 1 268 ? -1.696 18.443 6.100 1.00 97.44 268 PHE A O 1
ATOM 2093 N N . ASP A 1 269 ? -1.182 20.411 5.140 1.00 96.38 269 ASP A N 1
ATOM 2094 C CA . ASP A 1 269 ? -0.455 20.931 6.301 1.00 96.38 269 ASP A CA 1
ATOM 2095 C C . ASP A 1 269 ? -1.386 21.073 7.514 1.00 96.38 269 ASP A C 1
ATOM 2097 O O . ASP A 1 269 ? -1.031 20.665 8.626 1.00 96.38 269 ASP A O 1
ATOM 2101 N N . TYR A 1 270 ? -2.596 21.594 7.288 1.00 97.75 270 TYR A N 1
ATOM 2102 C CA . TYR A 1 270 ? -3.632 21.730 8.307 1.00 97.75 270 TYR A CA 1
ATOM 2103 C C . TYR A 1 270 ? -3.986 20.383 8.950 1.00 97.75 270 TYR A C 1
ATOM 2105 O O . TYR A 1 270 ? -3.883 20.246 10.174 1.00 97.75 270 TYR A O 1
ATOM 2113 N N . ILE A 1 271 ? -4.343 19.371 8.148 1.00 97.88 271 ILE A N 1
ATOM 2114 C CA . ILE A 1 271 ? -4.811 18.093 8.697 1.00 97.88 271 ILE A CA 1
ATOM 2115 C C . ILE A 1 271 ? -3.691 17.339 9.408 1.00 97.88 271 ILE A C 1
ATOM 2117 O O . ILE A 1 271 ? -3.893 16.788 10.492 1.00 97.88 271 ILE A O 1
ATOM 2121 N N . CYS A 1 272 ? -2.470 17.384 8.867 1.00 96.81 272 CYS A N 1
ATOM 2122 C CA . CYS A 1 272 ? -1.313 16.782 9.520 1.00 96.81 272 CYS A CA 1
ATOM 2123 C C . CYS A 1 272 ? -1.023 17.451 10.865 1.00 96.81 272 CYS A C 1
ATOM 2125 O O . CYS A 1 272 ? -0.669 16.770 11.831 1.00 96.81 272 CYS A O 1
ATOM 2127 N N . GLN A 1 273 ? -1.172 18.775 10.951 1.00 97.12 273 GLN A N 1
ATOM 2128 C CA . GLN A 1 273 ? -1.003 19.499 12.204 1.00 97.12 273 GLN A CA 1
ATOM 2129 C C . GLN A 1 273 ? -2.092 19.130 13.218 1.00 97.12 273 GLN A C 1
ATOM 2131 O O . GLN A 1 273 ? -1.757 18.867 14.374 1.00 97.12 273 GLN A O 1
ATOM 2136 N N . ALA A 1 274 ? -3.357 19.067 12.798 1.00 96.44 274 ALA A N 1
ATOM 2137 C CA . ALA A 1 274 ? -4.479 18.712 13.665 1.00 96.44 274 ALA A CA 1
ATOM 2138 C C . ALA A 1 274 ? -4.342 17.285 14.229 1.00 96.44 274 ALA A C 1
ATOM 2140 O O . ALA A 1 274 ? -4.399 17.095 15.445 1.00 96.44 274 ALA A O 1
ATOM 2141 N N . LEU A 1 275 ? -4.041 16.296 13.379 1.00 96.44 275 LEU A N 1
ATOM 2142 C CA . LEU A 1 275 ? -3.825 14.905 13.802 1.00 96.44 275 LEU A CA 1
ATOM 2143 C C . LEU A 1 275 ? -2.624 14.770 14.753 1.00 96.44 275 LEU A C 1
ATOM 2145 O O . LEU A 1 275 ? -2.685 14.052 15.751 1.00 96.44 275 LEU A O 1
ATOM 2149 N N . ARG A 1 276 ? -1.526 15.491 14.492 1.00 95.00 276 ARG A N 1
ATOM 2150 C CA . ARG A 1 276 ? -0.353 15.487 15.385 1.00 95.00 276 ARG A CA 1
ATOM 2151 C C . ARG A 1 276 ? -0.645 16.138 16.736 1.00 95.00 276 ARG A C 1
ATOM 2153 O O . ARG A 1 276 ? -0.129 15.656 17.741 1.00 95.00 276 ARG A O 1
ATOM 2160 N N . GLN A 1 277 ? -1.447 17.204 16.774 1.00 93.94 277 GLN A N 1
ATOM 2161 C CA . GLN A 1 277 ? -1.882 17.810 18.036 1.00 93.94 277 GLN A CA 1
ATOM 2162 C C . GLN A 1 277 ? -2.738 16.840 18.843 1.00 93.94 277 GLN A C 1
ATOM 2164 O O . GLN A 1 277 ? -2.448 16.622 20.017 1.00 93.94 277 GLN A O 1
ATOM 2169 N N . LEU A 1 278 ? -3.690 16.158 18.201 1.00 92.69 278 LEU A N 1
ATOM 2170 C CA . LEU A 1 278 ? -4.491 15.146 18.882 1.00 92.69 278 LEU A CA 1
ATOM 2171 C C . LEU A 1 278 ? -3.621 14.022 19.473 1.00 92.69 278 LEU A C 1
ATOM 2173 O O . LEU A 1 278 ? -3.818 13.628 20.620 1.00 92.69 278 LEU A O 1
ATOM 2177 N N . ALA A 1 279 ? -2.607 13.552 18.739 1.00 89.50 279 ALA A N 1
ATOM 2178 C CA . ALA A 1 279 ? -1.679 12.532 19.238 1.00 89.50 279 ALA A CA 1
ATOM 2179 C C . ALA A 1 279 ? -0.861 12.998 20.462 1.00 89.50 279 ALA A C 1
ATOM 2181 O O . ALA A 1 279 ? -0.460 12.182 21.295 1.00 89.50 279 ALA A O 1
ATOM 2182 N N . LEU A 1 280 ? -0.578 14.302 20.577 1.00 90.12 280 LEU A N 1
ATOM 2183 C CA . LEU A 1 280 ? 0.091 14.888 21.744 1.00 90.12 280 LEU A CA 1
ATOM 2184 C C . LEU A 1 280 ? -0.863 14.997 22.939 1.00 90.12 280 LEU A C 1
ATOM 2186 O O . LEU A 1 280 ? -0.481 14.669 24.065 1.00 90.12 280 LEU A O 1
ATOM 2190 N N . GLU A 1 281 ? -2.104 15.415 22.693 1.00 86.88 281 GLU A N 1
ATOM 2191 C CA . GLU A 1 281 ? -3.153 15.515 23.712 1.00 86.88 281 GLU A CA 1
ATOM 2192 C C . GLU A 1 281 ? -3.514 14.139 24.288 1.00 86.88 281 GLU A C 1
ATOM 2194 O O . GLU A 1 281 ? -3.589 13.988 25.511 1.00 86.88 281 GLU A O 1
ATOM 2199 N N . ALA A 1 282 ? -3.628 13.115 23.434 1.00 78.81 282 ALA A N 1
ATOM 2200 C CA . ALA A 1 282 ? -3.880 11.728 23.830 1.00 78.81 282 ALA A CA 1
ATOM 2201 C C . ALA A 1 282 ? -2.775 11.158 24.741 1.00 78.81 282 ALA A C 1
ATOM 2203 O O . ALA A 1 282 ? -3.053 10.389 25.660 1.00 78.81 282 ALA A O 1
ATOM 2204 N N . LYS A 1 283 ? -1.522 11.594 24.552 1.00 74.25 283 LYS A N 1
ATOM 2205 C CA . LYS A 1 283 ? -0.375 11.206 25.394 1.00 74.25 283 LYS A CA 1
ATOM 2206 C C . LYS A 1 283 ? -0.309 11.940 26.735 1.00 74.25 283 LYS A C 1
ATOM 2208 O O . LYS A 1 283 ? 0.533 11.599 27.567 1.00 74.25 283 LYS A O 1
ATOM 2213 N N . GLY A 1 284 ? -1.194 12.909 26.982 1.00 57.22 284 GLY A N 1
ATOM 2214 C CA . GLY A 1 284 ? -1.325 13.564 28.281 1.00 57.22 284 GLY A CA 1
ATOM 2215 C C . GLY A 1 284 ? -0.150 14.468 28.666 1.00 57.22 284 GLY A C 1
ATOM 2216 O O . GLY A 1 284 ? 0.087 14.678 29.859 1.00 57.22 284 GLY A O 1
ATOM 2217 N N . GLU A 1 285 ? 0.578 15.046 27.704 1.00 44.25 285 GLU A N 1
ATOM 2218 C CA . GLU A 1 285 ? 1.620 16.038 28.002 1.00 44.25 285 GLU A CA 1
ATOM 2219 C C . GLU A 1 285 ? 1.021 17.421 28.323 1.00 44.25 285 GLU A C 1
ATOM 2221 O O . GLU A 1 285 ? 1.214 18.411 27.623 1.00 44.25 285 GLU A O 1
ATOM 2226 N N . THR A 1 286 ? 0.394 17.537 29.496 1.00 35.16 286 THR A N 1
ATOM 2227 C CA . THR A 1 286 ? 0.822 18.649 30.356 1.00 35.16 286 THR A CA 1
ATOM 2228 C C . THR A 1 286 ? 2.166 18.230 30.948 1.00 35.16 286 THR A C 1
ATOM 2230 O O . THR A 1 286 ? 2.304 17.067 31.335 1.00 35.16 286 THR A O 1
ATOM 2233 N N . PRO A 1 287 ? 3.190 19.100 31.022 1.00 38.88 287 PRO A N 1
ATOM 2234 C CA . PRO A 1 287 ? 4.463 18.738 31.629 1.00 38.88 287 PRO A CA 1
ATOM 2235 C C . PRO A 1 287 ? 4.265 18.589 33.142 1.00 38.88 287 PRO A C 1
ATOM 2237 O O . PRO A 1 287 ? 4.586 19.476 33.932 1.00 38.88 287 PRO A O 1
ATOM 2240 N N . SER A 1 288 ? 3.721 17.447 33.560 1.00 32.31 288 SER A N 1
ATOM 2241 C CA . SER A 1 288 ? 3.760 16.992 34.936 1.00 32.31 288 SER A CA 1
ATOM 2242 C C . SER A 1 288 ? 5.204 16.610 35.211 1.00 32.31 288 SER A C 1
ATOM 2244 O O . SER A 1 288 ? 5.712 15.561 34.809 1.00 32.31 288 SER A O 1
ATOM 2246 N N . ALA A 1 289 ? 5.900 17.549 35.839 1.00 44.97 289 ALA A N 1
ATOM 2247 C CA . ALA A 1 289 ? 7.307 17.502 36.176 1.00 44.97 289 ALA A CA 1
ATOM 2248 C C . ALA A 1 289 ? 7.629 16.443 37.245 1.00 44.97 289 ALA A C 1
ATOM 2250 O O . ALA A 1 289 ? 8.325 16.752 38.199 1.00 44.97 289 ALA A O 1
ATOM 2251 N N . VAL A 1 290 ? 7.146 15.200 37.139 1.00 44.62 290 VAL A N 1
ATOM 2252 C CA . VAL A 1 290 ? 7.533 14.115 38.054 1.00 44.62 290 VAL A CA 1
ATOM 2253 C C . VAL A 1 290 ? 7.425 12.724 37.411 1.00 44.62 290 VAL A C 1
ATOM 2255 O O . VAL A 1 290 ? 6.949 11.788 38.035 1.00 44.62 290 VAL A O 1
ATOM 2258 N N . THR A 1 291 ? 7.890 12.509 36.177 1.00 38.16 291 THR A N 1
ATOM 2259 C CA . THR A 1 291 ? 8.288 11.146 35.743 1.00 38.16 291 THR A CA 1
ATOM 2260 C C . THR A 1 291 ? 9.425 11.180 34.720 1.00 38.16 291 THR A C 1
ATOM 2262 O O . THR A 1 291 ? 9.374 10.573 33.659 1.00 38.16 291 THR A O 1
ATOM 2265 N N . ARG A 1 292 ? 10.535 11.841 35.069 1.00 34.06 292 ARG A N 1
ATOM 2266 C CA . ARG A 1 292 ? 11.847 11.334 34.643 1.00 34.06 292 ARG A CA 1
ATOM 2267 C C . ARG A 1 292 ? 12.291 10.310 35.677 1.00 34.06 292 ARG A C 1
ATOM 2269 O O . ARG A 1 292 ? 13.068 10.624 36.573 1.00 34.06 292 ARG A O 1
ATOM 2276 N N . LEU A 1 293 ? 11.791 9.082 35.557 1.00 34.88 293 LEU A N 1
ATOM 2277 C CA . LEU A 1 293 ? 12.461 7.923 36.142 1.00 34.88 293 LEU A CA 1
ATOM 2278 C C . LEU A 1 293 ? 13.740 7.670 35.331 1.00 34.88 293 LEU A C 1
ATOM 2280 O O . LEU A 1 293 ? 13.787 6.894 34.386 1.00 34.88 293 LEU A O 1
ATOM 2284 N N . SER A 1 294 ? 14.753 8.464 35.671 1.00 47.34 294 SER A N 1
ATOM 2285 C CA . SER A 1 294 ? 16.162 8.109 35.809 1.00 47.34 294 SER A CA 1
ATOM 2286 C C . SER A 1 294 ? 16.649 6.851 35.075 1.00 47.34 294 SER A C 1
ATOM 2288 O O . SER A 1 294 ? 17.007 5.863 35.708 1.00 47.34 294 SER A O 1
ATOM 2290 N N . VAL A 1 295 ? 16.812 6.940 33.754 1.00 39.66 295 VAL A N 1
ATOM 2291 C CA . VAL A 1 295 ? 17.937 6.290 33.052 1.00 39.66 295 VAL A CA 1
ATOM 2292 C C . VAL A 1 295 ? 18.640 7.316 32.159 1.00 39.66 295 VAL A C 1
ATOM 2294 O O . VAL A 1 295 ? 18.982 7.069 31.012 1.00 39.66 295 VAL A O 1
ATOM 2297 N N . VAL A 1 296 ? 18.884 8.508 32.703 1.00 42.38 296 VAL A N 1
ATOM 2298 C CA . VAL A 1 296 ? 20.048 9.293 32.286 1.00 42.38 296 VAL A CA 1
ATOM 2299 C C . VAL A 1 296 ? 21.123 8.991 33.315 1.00 42.38 296 VAL A C 1
ATOM 2301 O O . VAL A 1 296 ? 21.229 9.657 34.343 1.00 42.38 296 VAL A O 1
ATOM 2304 N N . ALA A 1 297 ? 21.907 7.945 33.058 1.00 36.47 297 ALA A N 1
ATOM 2305 C CA . ALA A 1 297 ? 23.214 7.836 33.681 1.00 36.47 297 ALA A CA 1
ATOM 2306 C C . ALA A 1 297 ? 24.096 8.918 33.050 1.00 36.47 297 ALA A C 1
ATOM 2308 O O . ALA A 1 297 ? 24.783 8.698 32.056 1.00 36.47 297 ALA A O 1
ATOM 2309 N N . LYS A 1 298 ? 24.026 10.116 33.630 1.00 38.66 298 LYS A N 1
ATOM 2310 C CA . LYS A 1 298 ? 25.092 11.103 33.555 1.00 38.66 298 LYS A CA 1
ATOM 2311 C C . LYS A 1 298 ? 26.289 10.469 34.262 1.00 38.66 298 LYS A C 1
ATOM 2313 O O . LYS A 1 298 ? 26.320 10.389 35.486 1.00 38.66 298 LYS A O 1
ATOM 2318 N N . SER A 1 299 ? 27.238 9.953 33.494 1.00 34.91 299 SER A N 1
ATOM 2319 C CA . SER A 1 299 ? 28.575 9.683 34.008 1.00 34.91 299 SER A CA 1
ATOM 2320 C C . SER A 1 299 ? 29.227 11.041 34.263 1.00 34.91 299 SER A C 1
ATOM 2322 O O . SER A 1 299 ? 29.658 11.712 33.330 1.00 34.91 299 SER A O 1
ATOM 2324 N N . GLU A 1 300 ? 29.230 11.490 35.514 1.00 39.34 300 GLU A N 1
ATOM 2325 C CA . GLU A 1 300 ? 30.218 12.475 35.957 1.00 39.34 300 GLU A CA 1
ATOM 2326 C C . GLU A 1 300 ? 31.616 11.832 35.934 1.00 39.34 300 GLU A C 1
ATOM 2328 O O . GLU A 1 300 ? 31.713 10.603 36.026 1.00 39.34 300 GLU A O 1
ATOM 2333 N N . PRO A 1 301 ? 32.682 12.628 35.722 1.00 40.62 301 PRO A N 1
ATOM 2334 C CA . PRO A 1 301 ? 34.005 12.128 35.368 1.00 40.62 301 PRO A CA 1
ATOM 2335 C C . PRO A 1 301 ? 34.586 11.345 36.542 1.00 40.62 301 PRO A C 1
ATOM 2337 O O . PRO A 1 301 ? 35.071 11.919 37.513 1.00 40.62 301 PRO A O 1
ATOM 2340 N N . GLN A 1 302 ? 34.486 10.022 36.458 1.00 36.62 302 GLN A N 1
ATOM 2341 C CA . GLN A 1 302 ? 35.175 9.115 37.356 1.00 36.62 302 GLN A CA 1
ATOM 2342 C C . GLN A 1 302 ? 36.558 8.820 36.799 1.00 36.62 302 GLN A C 1
ATOM 2344 O O . GLN A 1 302 ? 36.720 8.578 35.603 1.00 36.62 302 GLN A O 1
ATOM 2349 N N . ASP A 1 303 ? 37.514 8.870 37.720 1.00 34.72 303 ASP A N 1
ATOM 2350 C CA . ASP A 1 303 ? 38.942 8.714 37.531 1.00 34.72 303 ASP A CA 1
ATOM 2351 C C . ASP A 1 303 ? 39.334 7.703 36.453 1.00 34.72 303 ASP A C 1
ATOM 2353 O O . ASP A 1 303 ? 38.930 6.537 36.411 1.00 34.72 303 ASP A O 1
ATOM 2357 N N . GLU A 1 304 ? 40.208 8.213 35.603 1.00 43.22 304 GLU A N 1
ATOM 2358 C CA . GLU A 1 304 ? 40.986 7.557 34.578 1.00 43.22 304 GLU A CA 1
ATOM 2359 C C . GLU A 1 304 ? 41.908 6.497 35.204 1.00 43.22 304 GLU A C 1
ATOM 2361 O O . GLU A 1 304 ? 43.110 6.702 35.308 1.00 43.22 304 GLU A O 1
ATOM 2366 N N . GLN A 1 305 ? 41.365 5.361 35.664 1.00 40.00 305 GLN A 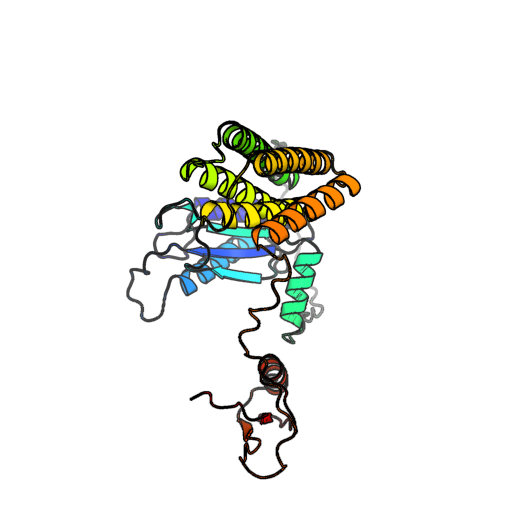N 1
ATOM 2367 C CA . GLN A 1 305 ? 42.144 4.143 35.917 1.00 40.00 305 GLN A CA 1
ATOM 2368 C C . GLN A 1 305 ? 41.277 2.891 36.153 1.00 40.00 305 GLN A C 1
ATOM 2370 O O . GLN A 1 305 ? 40.724 2.643 37.218 1.00 40.00 305 GLN A O 1
ATOM 2375 N N . SER A 1 306 ? 41.324 2.008 35.151 1.00 39.50 306 SER A N 1
ATOM 2376 C CA . SER A 1 306 ? 41.256 0.548 35.296 1.00 39.50 306 SER A CA 1
ATOM 2377 C C . SER A 1 306 ? 39.894 -0.106 35.590 1.00 39.50 306 SER A C 1
ATOM 2379 O O . SER A 1 306 ? 39.651 -0.717 36.629 1.00 39.50 306 SER A O 1
ATOM 2381 N N . ARG A 1 307 ? 39.077 -0.198 34.536 1.00 38.62 307 ARG A N 1
ATOM 2382 C CA . ARG A 1 307 ? 38.486 -1.493 34.159 1.00 38.62 307 ARG A CA 1
ATOM 2383 C C . ARG A 1 307 ? 38.822 -1.732 32.689 1.00 38.62 307 ARG A C 1
ATOM 2385 O O . ARG A 1 307 ? 38.142 -1.233 31.802 1.00 38.62 307 ARG A O 1
ATOM 2392 N N . SER A 1 308 ? 39.942 -2.410 32.454 1.00 45.53 308 SER A N 1
ATOM 2393 C CA . SER A 1 308 ? 40.576 -2.630 31.150 1.00 45.53 308 SER A CA 1
ATOM 2394 C C . SER A 1 308 ? 39.633 -3.267 30.120 1.00 45.53 308 SER A C 1
ATOM 2396 O O . SER A 1 308 ? 39.563 -4.485 29.962 1.00 45.53 308 SER A O 1
ATOM 2398 N N . GLN A 1 309 ? 38.919 -2.432 29.366 1.00 55.09 309 GLN A N 1
ATOM 2399 C CA . GLN A 1 309 ? 38.374 -2.810 28.067 1.00 55.09 309 GLN A CA 1
ATOM 2400 C C . GLN A 1 309 ? 39.525 -2.716 27.073 1.00 55.09 309 GLN A C 1
ATOM 2402 O O . GLN A 1 309 ? 39.718 -1.695 26.419 1.00 55.09 309 GLN A O 1
ATOM 2407 N N . SER A 1 310 ? 40.366 -3.750 27.034 1.00 58.66 310 SER A N 1
ATOM 2408 C CA . SER A 1 310 ? 41.435 -3.789 26.049 1.00 58.66 310 SER A CA 1
ATOM 2409 C C . SER A 1 310 ? 40.811 -3.819 24.648 1.00 58.66 310 SER A C 1
ATOM 2411 O O . SER A 1 310 ? 39.962 -4.684 24.393 1.00 58.66 310 SER A O 1
ATOM 2413 N N . PRO A 1 311 ? 41.189 -2.889 23.750 1.00 69.62 311 PRO A N 1
ATOM 2414 C CA . PRO A 1 311 ? 40.799 -2.964 22.351 1.00 69.62 311 PRO A CA 1
ATOM 2415 C C . PRO A 1 311 ? 41.130 -4.360 21.826 1.00 69.62 311 PRO A C 1
ATOM 2417 O O . PRO A 1 311 ? 42.251 -4.850 21.998 1.00 69.62 311 PRO A O 1
ATOM 2420 N N . ARG A 1 312 ? 40.140 -5.040 21.243 1.00 79.81 312 ARG A N 1
ATOM 2421 C CA . ARG A 1 312 ? 40.358 -6.376 20.686 1.00 79.81 312 ARG A CA 1
ATOM 2422 C C . ARG A 1 312 ? 40.693 -6.227 19.218 1.00 79.81 312 ARG A C 1
ATOM 2424 O O . ARG A 1 312 ? 39.891 -5.707 18.449 1.00 79.81 312 ARG A O 1
ATOM 2431 N N . ARG A 1 313 ? 41.871 -6.715 18.840 1.00 85.19 313 ARG A N 1
ATOM 2432 C CA . ARG A 1 313 ? 42.240 -6.850 17.436 1.00 85.19 313 ARG A CA 1
ATOM 2433 C C . ARG A 1 313 ? 41.548 -8.084 16.865 1.00 85.19 313 ARG A C 1
ATOM 2435 O O . ARG A 1 313 ? 41.774 -9.195 17.345 1.00 85.19 313 ARG A O 1
ATOM 2442 N N . ILE A 1 314 ? 40.699 -7.875 15.868 1.00 85.75 314 ILE A N 1
ATOM 2443 C CA . ILE A 1 314 ? 40.165 -8.934 15.019 1.00 85.75 314 ILE A CA 1
ATOM 2444 C C . ILE A 1 314 ? 41.092 -9.098 13.817 1.00 85.75 314 ILE A C 1
ATOM 2446 O O . ILE A 1 314 ? 41.601 -8.117 13.282 1.00 85.75 314 ILE A O 1
ATOM 2450 N N . ILE A 1 315 ? 41.351 -10.345 13.430 1.00 89.44 315 ILE A N 1
ATOM 2451 C CA . ILE A 1 315 ? 42.134 -10.687 12.244 1.00 89.44 315 ILE A CA 1
ATOM 2452 C C . ILE A 1 315 ? 41.302 -11.689 11.455 1.00 89.44 315 ILE A C 1
ATOM 2454 O O . ILE A 1 315 ? 41.062 -12.806 11.913 1.00 89.44 315 ILE A O 1
ATOM 2458 N N . LEU A 1 316 ? 40.841 -11.265 10.289 1.00 85.56 316 LEU A N 1
ATOM 2459 C CA . LEU A 1 316 ? 40.192 -12.102 9.297 1.00 85.56 316 LEU A CA 1
ATOM 2460 C C . LEU A 1 316 ? 41.265 -12.541 8.303 1.00 85.56 316 LEU A C 1
ATOM 2462 O O . LEU A 1 316 ? 42.022 -11.721 7.792 1.00 85.56 316 LEU A O 1
ATOM 2466 N N . SER A 1 317 ? 41.380 -13.843 8.071 1.00 90.06 317 SER A N 1
ATOM 2467 C CA . SER A 1 317 ? 42.418 -14.431 7.217 1.00 90.06 317 SER A CA 1
ATOM 2468 C C . SER A 1 317 ? 41.793 -15.381 6.207 1.00 90.06 317 SER A C 1
ATOM 2470 O O . SER A 1 317 ? 40.752 -15.977 6.498 1.00 90.06 317 SER A O 1
ATOM 2472 N N . ARG A 1 318 ? 42.491 -15.610 5.087 1.00 87.19 318 ARG A N 1
ATOM 2473 C CA . ARG A 1 318 ? 42.028 -16.420 3.944 1.00 87.19 318 ARG A CA 1
ATOM 2474 C C . ARG A 1 318 ? 40.836 -15.786 3.222 1.00 87.19 318 ARG A C 1
ATOM 2476 O O . ARG A 1 318 ? 39.918 -16.489 2.804 1.00 87.19 318 ARG A O 1
ATOM 2483 N N . LEU A 1 319 ? 40.861 -14.463 3.117 1.00 87.56 319 LEU A N 1
ATOM 2484 C CA . LEU A 1 319 ? 39.903 -13.681 2.353 1.00 87.56 319 LEU A CA 1
ATOM 2485 C C . LEU A 1 319 ? 40.207 -13.829 0.862 1.00 87.56 319 LEU A C 1
ATOM 2487 O O . LEU A 1 319 ? 41.367 -13.804 0.446 1.00 87.56 319 LEU A O 1
ATOM 2491 N N . LYS A 1 320 ? 39.169 -14.022 0.053 1.00 84.06 320 LYS A N 1
ATOM 2492 C CA . LYS A 1 320 ? 39.292 -14.049 -1.408 1.00 84.06 320 LYS A CA 1
ATOM 2493 C C . LYS A 1 320 ? 39.496 -12.629 -1.944 1.00 84.06 320 LYS A C 1
ATOM 2495 O O . LYS A 1 320 ? 39.214 -11.643 -1.266 1.00 84.06 320 LYS A O 1
ATOM 2500 N N . ALA A 1 321 ? 39.959 -12.520 -3.188 1.00 75.31 321 ALA A N 1
ATOM 2501 C CA . ALA A 1 321 ? 40.068 -11.230 -3.866 1.00 75.31 321 ALA A CA 1
ATOM 2502 C C . ALA A 1 321 ? 38.703 -10.510 -3.868 1.00 75.31 321 ALA A C 1
ATOM 2504 O O . ALA A 1 321 ? 37.705 -11.103 -4.271 1.00 75.31 321 ALA A O 1
ATOM 2505 N N . GLY A 1 322 ? 38.668 -9.266 -3.379 1.00 77.50 322 GLY A N 1
ATOM 2506 C CA . GLY A 1 322 ? 37.450 -8.460 -3.201 1.00 77.50 322 GLY A CA 1
ATOM 2507 C C . GLY A 1 322 ? 36.770 -8.592 -1.828 1.00 77.50 322 GLY A C 1
ATOM 2508 O O . GLY A 1 322 ? 36.049 -7.688 -1.422 1.00 77.50 322 GLY A O 1
ATOM 2509 N N . GLU A 1 323 ? 37.040 -9.653 -1.055 1.00 84.25 323 GLU A N 1
ATOM 2510 C CA . GLU A 1 323 ? 36.434 -9.829 0.280 1.00 84.25 323 GLU A CA 1
ATOM 2511 C C . GLU A 1 323 ? 37.063 -8.913 1.339 1.00 84.25 323 GLU A C 1
ATOM 2513 O O . GLU A 1 323 ? 36.436 -8.640 2.355 1.00 84.25 323 GLU A O 1
ATOM 2518 N N . VAL A 1 324 ? 38.294 -8.437 1.125 1.00 85.31 324 VAL A N 1
ATOM 2519 C CA . VAL A 1 324 ? 38.995 -7.550 2.072 1.00 85.31 324 VAL A CA 1
ATOM 2520 C C . VAL A 1 324 ? 38.287 -6.199 2.194 1.00 85.31 324 VAL A C 1
ATOM 2522 O O . VAL A 1 324 ? 38.129 -5.701 3.305 1.00 85.31 324 VAL A O 1
ATOM 2525 N N . ASP A 1 325 ? 37.844 -5.630 1.072 1.00 84.19 325 ASP A N 1
ATOM 2526 C CA . ASP A 1 325 ? 37.146 -4.342 1.041 1.00 84.19 325 ASP A CA 1
ATOM 2527 C C . ASP A 1 325 ? 35.683 -4.496 1.476 1.00 84.19 325 ASP A C 1
ATOM 2529 O O . ASP A 1 325 ? 35.223 -3.753 2.339 1.00 84.19 325 ASP A O 1
ATOM 2533 N N . LEU A 1 326 ? 34.996 -5.540 0.993 1.00 86.25 326 LEU A N 1
ATOM 2534 C CA . LEU A 1 326 ? 33.625 -5.855 1.406 1.00 86.25 326 LEU A CA 1
ATOM 2535 C C . LEU A 1 326 ? 33.519 -6.092 2.921 1.00 86.25 326 LEU A C 1
ATOM 2537 O O . LEU A 1 326 ? 32.628 -5.569 3.579 1.00 86.25 326 LEU A O 1
ATOM 2541 N N . LEU A 1 327 ? 34.434 -6.870 3.509 1.00 86.25 327 LEU A N 1
ATOM 2542 C CA . LEU A 1 327 ? 34.380 -7.160 4.946 1.00 86.25 327 LEU A CA 1
ATOM 2543 C C . LEU A 1 327 ? 34.795 -5.977 5.816 1.00 86.25 327 LEU A C 1
ATOM 2545 O O . LEU A 1 327 ? 34.431 -5.956 6.989 1.00 86.25 327 LEU A O 1
ATOM 2549 N N . GLU A 1 328 ? 35.540 -5.009 5.287 1.00 86.56 328 GLU A N 1
ATOM 2550 C CA . GLU A 1 328 ? 35.749 -3.743 5.986 1.00 86.56 328 GLU A CA 1
ATOM 2551 C C . GLU A 1 328 ? 34.442 -2.946 6.058 1.00 86.56 328 GLU A C 1
ATOM 2553 O O . GLU A 1 328 ? 34.081 -2.481 7.139 1.00 86.56 328 GLU A O 1
ATOM 2558 N N . GLU A 1 329 ? 33.712 -2.845 4.946 1.00 85.81 329 GLU A N 1
ATOM 2559 C CA . GLU A 1 329 ? 32.430 -2.135 4.864 1.00 85.81 329 GLU A CA 1
ATOM 2560 C C . GLU A 1 329 ? 31.360 -2.779 5.757 1.00 85.81 329 GLU A C 1
ATOM 2562 O O . GLU A 1 329 ? 30.757 -2.108 6.598 1.00 85.81 329 GLU A O 1
ATOM 2567 N N . GLU A 1 330 ? 31.221 -4.106 5.695 1.00 85.75 330 GLU A N 1
ATOM 2568 C CA . GLU A 1 330 ? 30.278 -4.848 6.540 1.00 85.75 330 GLU A CA 1
ATOM 2569 C C . GLU A 1 330 ? 30.614 -4.750 8.032 1.00 85.75 330 GLU A C 1
ATOM 2571 O O . GLU A 1 330 ? 29.734 -4.606 8.888 1.00 85.75 330 GLU A O 1
ATOM 2576 N N . LEU A 1 331 ? 31.903 -4.792 8.382 1.00 84.12 331 LEU A N 1
ATOM 2577 C CA . LEU A 1 331 ? 32.317 -4.542 9.759 1.00 84.12 331 LEU A CA 1
ATOM 2578 C C . LEU A 1 331 ? 32.038 -3.087 10.176 1.00 84.12 331 LEU A C 1
ATOM 2580 O O . LEU A 1 331 ? 31.726 -2.858 11.349 1.00 84.12 331 LEU A O 1
ATOM 2584 N N . GLY A 1 332 ? 32.080 -2.142 9.231 1.00 82.25 332 GLY A N 1
ATOM 2585 C CA . GLY A 1 332 ? 31.703 -0.738 9.399 1.00 82.25 332 GLY A CA 1
ATOM 2586 C C . GLY A 1 332 ? 30.216 -0.522 9.698 1.00 82.25 332 GLY A C 1
ATOM 2587 O O . GLY A 1 332 ? 29.885 0.327 10.529 1.00 82.25 332 GLY A O 1
ATOM 2588 N N . HIS A 1 333 ? 29.322 -1.335 9.124 1.00 80.75 333 HIS A N 1
ATOM 2589 C CA . HIS A 1 333 ? 27.889 -1.323 9.462 1.00 80.75 333 HIS A CA 1
ATOM 2590 C C . HIS A 1 333 ? 27.615 -1.759 10.910 1.00 80.75 333 HIS A C 1
ATOM 2592 O O . HIS A 1 333 ? 26.639 -1.328 11.530 1.00 80.75 333 HIS A O 1
ATOM 2598 N N . LEU A 1 334 ? 28.478 -2.610 11.476 1.00 78.38 334 LEU A N 1
ATOM 2599 C CA . LEU A 1 334 ? 28.311 -3.155 12.825 1.00 78.38 334 LEU A CA 1
ATOM 2600 C C . LEU A 1 334 ? 28.982 -2.307 13.912 1.00 78.38 334 LEU A C 1
ATOM 2602 O O . LEU A 1 334 ? 28.509 -2.288 15.055 1.00 78.38 334 LEU A O 1
ATOM 2606 N N . THR A 1 335 ? 30.114 -1.668 13.601 1.00 81.94 335 THR A N 1
ATOM 2607 C CA . THR A 1 335 ? 30.894 -0.873 14.558 1.00 81.94 335 THR A CA 1
ATOM 2608 C C . THR A 1 335 ? 31.963 -0.024 13.869 1.00 81.94 335 THR A C 1
ATOM 2610 O O . THR A 1 335 ? 32.397 -0.302 12.761 1.00 81.94 335 THR A O 1
ATOM 2613 N N . THR A 1 336 ? 32.485 0.980 14.573 1.00 83.50 336 THR A N 1
ATOM 2614 C CA . THR A 1 336 ? 33.663 1.728 14.121 1.00 83.50 336 THR A CA 1
ATOM 2615 C C . THR A 1 336 ? 34.920 0.859 14.191 1.00 83.50 336 THR A C 1
ATOM 2617 O O . THR A 1 336 ? 35.201 0.259 15.232 1.00 83.50 336 THR A O 1
ATOM 2620 N N . LEU A 1 337 ? 35.687 0.817 13.103 1.00 85.69 337 LEU A N 1
ATOM 2621 C CA . LEU A 1 337 ? 36.961 0.105 12.994 1.00 85.69 337 LEU A CA 1
ATOM 2622 C C . LEU A 1 337 ? 38.129 1.084 13.134 1.00 85.69 337 LEU A C 1
ATOM 2624 O O . LEU A 1 337 ? 38.081 2.197 12.617 1.00 85.69 337 LEU A O 1
ATOM 2628 N N . THR A 1 338 ? 39.189 0.675 13.828 1.00 86.06 338 THR A N 1
ATOM 2629 C CA . THR A 1 338 ? 40.435 1.456 13.964 1.00 86.06 338 THR A CA 1
ATOM 2630 C C . THR A 1 338 ? 41.643 0.582 13.629 1.00 86.06 338 THR A C 1
ATOM 2632 O O . THR A 1 338 ? 41.546 -0.636 13.733 1.00 86.06 338 THR A O 1
ATOM 2635 N N . ASP A 1 339 ? 42.772 1.172 13.221 1.00 86.50 339 ASP A N 1
ATOM 2636 C CA . ASP A 1 339 ? 44.004 0.435 12.864 1.00 86.50 339 ASP A CA 1
ATOM 2637 C C . ASP A 1 339 ? 43.765 -0.689 11.832 1.00 86.50 339 ASP A C 1
ATOM 2639 O O . ASP A 1 339 ? 44.114 -1.854 12.043 1.00 86.50 339 ASP A O 1
ATOM 2643 N N . VAL A 1 340 ? 43.085 -0.340 10.733 1.00 88.69 340 VAL A N 1
ATOM 2644 C CA . VAL A 1 340 ? 42.752 -1.289 9.668 1.00 88.69 340 VAL A CA 1
ATOM 2645 C C . VAL A 1 340 ? 43.984 -1.566 8.808 1.00 88.69 340 VAL A C 1
ATOM 2647 O O . VAL A 1 340 ? 44.545 -0.664 8.188 1.00 88.69 340 VAL A O 1
ATOM 2650 N N . VAL A 1 341 ? 44.390 -2.832 8.744 1.00 89.75 341 VAL A N 1
ATOM 2651 C CA . VAL A 1 341 ? 45.467 -3.324 7.880 1.00 89.75 341 VAL A CA 1
ATOM 2652 C C . VAL A 1 341 ? 44.881 -4.325 6.895 1.00 89.75 341 VAL A C 1
ATOM 2654 O O . VAL A 1 341 ? 44.391 -5.387 7.288 1.00 89.75 341 VAL A O 1
ATOM 2657 N N . LYS A 1 342 ? 44.958 -3.976 5.611 1.00 90.06 342 LYS A N 1
ATOM 2658 C CA . LYS A 1 342 ? 44.533 -4.805 4.482 1.00 90.06 342 LYS A CA 1
ATOM 2659 C C . LYS A 1 342 ? 45.735 -5.555 3.910 1.00 90.06 342 LYS A C 1
ATOM 2661 O O . LYS A 1 342 ? 46.668 -4.944 3.391 1.00 90.06 342 LYS A O 1
ATOM 2666 N N . GLY A 1 343 ? 45.725 -6.875 4.036 1.00 83.94 343 GLY A N 1
ATOM 2667 C CA . GLY A 1 343 ? 46.617 -7.784 3.322 1.00 83.94 343 GLY A CA 1
ATOM 2668 C C . GLY A 1 343 ? 45.978 -8.286 2.025 1.00 83.94 343 GLY A C 1
ATOM 2669 O O . GLY A 1 343 ? 44.815 -8.013 1.747 1.00 83.94 343 GLY A O 1
ATOM 2670 N N . ALA A 1 344 ? 46.724 -9.061 1.234 1.00 81.12 344 ALA A N 1
ATOM 2671 C CA . ALA A 1 344 ? 46.212 -9.631 -0.020 1.00 81.12 344 ALA A CA 1
ATOM 2672 C C . ALA A 1 344 ? 45.046 -10.620 0.193 1.00 81.12 344 ALA A C 1
ATOM 2674 O O . ALA A 1 344 ? 44.202 -10.780 -0.682 1.00 81.12 344 ALA A O 1
ATOM 2675 N N . ASP A 1 345 ? 45.012 -11.276 1.353 1.00 87.88 345 ASP A N 1
ATOM 2676 C CA . ASP A 1 345 ? 44.025 -12.282 1.752 1.00 87.88 345 ASP A CA 1
ATOM 2677 C C . ASP A 1 345 ? 43.614 -12.133 3.230 1.00 87.88 345 ASP A C 1
ATOM 2679 O O . ASP A 1 345 ? 43.179 -13.087 3.884 1.00 87.88 345 ASP A O 1
ATOM 2683 N N . SER A 1 346 ? 43.811 -10.951 3.812 1.00 89.38 346 SER A N 1
ATOM 2684 C CA . SER A 1 346 ? 43.546 -10.725 5.231 1.00 89.38 346 SER A CA 1
ATOM 2685 C C . SER A 1 346 ? 43.123 -9.296 5.532 1.00 89.38 346 SER A C 1
ATOM 2687 O O . SER A 1 346 ? 43.527 -8.353 4.861 1.00 89.38 346 SER A O 1
ATOM 2689 N N . LEU A 1 347 ? 42.311 -9.147 6.572 1.00 90.88 347 LEU A N 1
ATOM 2690 C CA . LEU A 1 347 ? 41.875 -7.869 7.113 1.00 90.88 347 LEU A CA 1
ATOM 2691 C C . LEU A 1 347 ? 42.059 -7.920 8.626 1.00 90.88 347 LEU A C 1
ATOM 2693 O O . LEU A 1 347 ? 41.449 -8.756 9.294 1.00 90.88 347 LEU A O 1
ATOM 2697 N N . SER A 1 348 ? 42.889 -7.045 9.185 1.00 90.94 348 SER A N 1
ATOM 2698 C CA . SER A 1 348 ? 42.962 -6.875 10.637 1.00 90.94 348 SER A CA 1
ATOM 2699 C C . SER A 1 348 ? 42.490 -5.496 11.041 1.00 90.94 348 SER A C 1
ATOM 2701 O O . SER A 1 348 ? 42.910 -4.522 10.431 1.00 90.94 348 SER A O 1
ATOM 2703 N N . ALA A 1 349 ? 41.670 -5.415 12.081 1.00 89.19 349 ALA A N 1
ATOM 2704 C CA . ALA A 1 349 ? 41.177 -4.155 12.620 1.00 89.19 349 ALA A CA 1
ATOM 2705 C C . ALA A 1 349 ? 41.036 -4.247 14.142 1.00 89.19 349 ALA A C 1
ATOM 2707 O O . ALA A 1 349 ? 40.916 -5.329 14.721 1.00 89.19 349 ALA A O 1
ATOM 2708 N N . ILE A 1 350 ? 41.049 -3.107 14.813 1.00 86.50 350 ILE A N 1
ATOM 2709 C CA . ILE A 1 350 ? 40.773 -2.979 16.237 1.00 86.50 350 ILE A CA 1
ATOM 2710 C C . ILE A 1 350 ? 39.310 -2.582 16.428 1.00 86.50 350 ILE A C 1
ATOM 2712 O O . ILE A 1 350 ? 38.855 -1.556 15.918 1.00 86.50 350 ILE A O 1
ATOM 2716 N N . LEU A 1 351 ? 38.597 -3.397 17.206 1.00 82.00 351 LEU A N 1
ATOM 2717 C CA . LEU A 1 351 ? 37.208 -3.173 17.586 1.00 82.00 351 LEU A CA 1
ATOM 2718 C C . LEU A 1 351 ? 37.141 -2.490 18.964 1.00 82.00 351 LEU A C 1
ATOM 2720 O O . LEU A 1 351 ? 37.813 -2.950 19.903 1.00 82.00 351 LEU A O 1
ATOM 2724 N N . PRO A 1 352 ? 36.304 -1.450 19.134 1.00 75.12 352 PRO A N 1
ATOM 2725 C CA . PRO A 1 352 ? 36.022 -0.880 20.443 1.00 75.12 352 PRO A CA 1
ATOM 2726 C C . PRO A 1 352 ? 35.311 -1.925 21.317 1.00 75.12 352 PRO A C 1
ATOM 2728 O O . PRO A 1 352 ? 34.380 -2.610 20.889 1.00 75.12 352 PRO A O 1
ATOM 2731 N N . GLY A 1 353 ? 35.781 -2.105 22.553 1.00 64.75 353 GLY A N 1
ATOM 2732 C CA . GLY A 1 353 ? 35.218 -3.097 23.468 1.00 64.75 353 GLY A CA 1
ATOM 2733 C C . GLY A 1 353 ? 33.756 -2.784 23.806 1.00 64.75 353 GLY A C 1
ATOM 2734 O O . GLY A 1 353 ? 33.443 -1.691 24.259 1.00 64.75 353 GLY A O 1
ATOM 2735 N N . ARG A 1 354 ? 32.837 -3.743 23.622 1.00 52.97 354 ARG A N 1
ATOM 2736 C CA . ARG A 1 354 ? 31.457 -3.607 24.122 1.00 52.97 354 ARG A CA 1
ATOM 2737 C C . ARG A 1 354 ? 31.401 -3.869 25.628 1.00 52.97 354 ARG A C 1
ATOM 2739 O O . ARG A 1 354 ? 31.927 -4.871 26.119 1.00 52.97 354 ARG A O 1
ATOM 2746 N N . HIS A 1 355 ? 30.659 -3.028 26.348 1.00 49.84 355 HIS A N 1
ATOM 2747 C CA . HIS A 1 355 ? 30.213 -3.310 27.711 1.00 49.84 355 HIS A CA 1
ATOM 2748 C C . HIS A 1 355 ? 29.419 -4.625 27.744 1.00 49.84 355 HIS A C 1
ATOM 2750 O O . HIS A 1 355 ? 28.349 -4.733 27.146 1.00 49.84 355 HIS A O 1
ATOM 2756 N N . ARG A 1 356 ? 29.901 -5.626 28.491 1.00 37.91 356 ARG A N 1
ATOM 2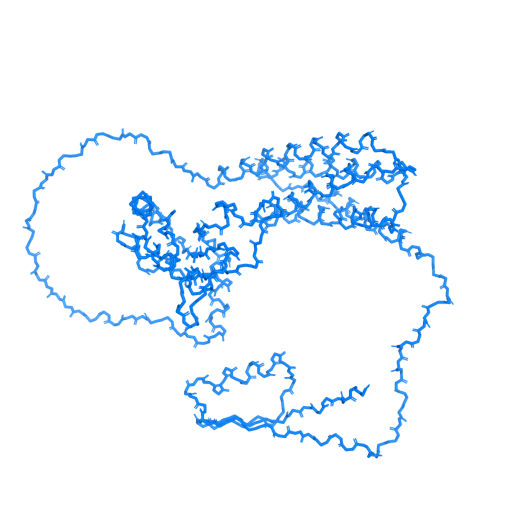757 C CA . ARG A 1 356 ? 29.048 -6.744 28.915 1.00 37.91 356 ARG A CA 1
ATOM 2758 C C . ARG A 1 356 ? 27.979 -6.184 29.857 1.00 37.91 356 ARG A C 1
ATOM 2760 O O . ARG A 1 356 ? 28.301 -5.848 30.995 1.00 37.91 356 ARG A O 1
ATOM 2767 N N . ARG A 1 357 ? 26.724 -6.113 29.406 1.00 39.56 357 ARG A N 1
ATOM 2768 C CA . ARG A 1 357 ? 25.586 -6.133 30.333 1.00 39.56 357 ARG A CA 1
ATOM 2769 C C . ARG A 1 357 ? 25.547 -7.542 30.933 1.00 39.56 357 ARG A C 1
ATOM 2771 O O . ARG A 1 357 ? 25.483 -8.515 30.184 1.00 39.56 357 ARG A O 1
ATOM 2778 N N . ARG A 1 358 ? 25.762 -7.635 32.247 1.00 38.22 358 ARG A N 1
ATOM 2779 C CA . ARG A 1 358 ? 25.467 -8.845 33.021 1.00 38.22 358 ARG A CA 1
ATOM 2780 C C . ARG A 1 358 ? 23.972 -8.935 33.249 1.00 38.22 358 ARG A C 1
ATOM 2782 O O . ARG A 1 358 ? 23.372 -7.848 33.397 1.00 38.22 358 ARG A O 1
#

Organism: Escherichia coli (NCBI:txid562)

Sequence (358 aa):
MFRTGSADVEPYMRDILRAIAPVLNGIPNRISLSGHTDDFPYASGEKGYSNWELSADRANASRRELMVGGLDSGKVLRVVGMAATMRLSDRGPDDAVNRRISLLVLNKQAEQAILHENAESQNEPVSGPGKNLRLHHRSVFPQCHQPNRGDSVSMDISDFYQTFFDEADELLADMEQHLLVLQPEAPDAEQLNAIFRAAHSIKGGAGTFGFSVLQETTHLMENLLDEARRGEMQLNTDIINLFLETKDIMQEQLDAYKQSQEPDAASFDYICQALRQLALEAKGETPSAVTRLSVVAKSEPQDEQSRSQSPRRIILSRLKAGEVDLLEEELGHLTTLTDVVKGADSLSAILPGRHRRR

Foldseek 3Di:
DAPVLALHDDPVLLVVLLVCLVVLVVDPFAKEKWWFDFPDFSPDPDPPDTQQNRRQSNSVSSVVSSVVSVHDPRRHPYYYGDYPPDDDPPDDSPDCVRGDMDIDGDDPVRSVVSVVVVCVVPDDDPPDDPDDDDDDDDDDDDDDDDDDDDDDPPPDVVVVLVVLLVLLVVLLVLLLVLLVPADQQDGDLVSLVSNLVSLVSNLVSCVVVVVVLLNLLSVLVNVVSVCVSVVLARGDPVNSVLSNLSSVLSNQCSVCVVVVHHRDPVSSVVSSVVSVVSVVVSVPPPPPVPPPPDPPPPPDDDDDDDPDPDFDKDKDFQADASRQVVVVVVVVVVADWAPWDDDRGMIITTGRRDDDDD